Protein AF-A0A7S0WF07-F1 (afdb_monomer_lite)

Secondary structure (DSSP, 8-state):
----SS--S-SSHHHHHHHHHHHHHHHTTS-----------PPPPPHHHHHHHHHHHHHHHHHHHT-SHHHHHHHHHHHHHTGGGS-TTTHHHHHHHHHHHHHHHHHHHHHHH--HHHHHHHTTGGG-SSPPPHHHHHHHHHHHHHHHIIIIIS-HHHHHHHHHHHHHHHHTTGGG-HHHHHHHHHHHHHHHHHHHHHHHHHHHHHHHHHTTSS-S-PPPPPPPPP-

InterPro domains:
  IPR008138 Saposin B type, region 2 [PF03489] (94-126)
  IPR008139 Saposin B type domain [PS50015] (45-130)
  IPR008139 Saposin B type domain [PS50015] (134-218)
  IPR008139 Saposin B type domain [SM00741] (47-126)
  IPR008139 Saposin B type domain [SM00741] (136-214)
  IPR011001 Saposin-like [SSF47862] (91-173)
  IPR051428 Sphingolipid Activators and Surfactant Proteins [PTHR11480] (47-216)

Radius of gyration: 26.34 Å; chains: 1; bounding box: 43×67×84 Å

Sequence (227 aa):
HSINTVAVVDSRISMAMRTLLAVLAAVVVMSVHAVPVALTPEAPEKPACKTCMTMVENIQSVVKSANQTYEESCMKFIDVNVCDKLPADVQENCKSVVSQEIPDIWAQIINDYLDPKTTCDKLSLCTLEAPPSPDVQCKLCKKAASWLDKNIFEDPDVEAKVALRLKEVCAKLADKGKEIEKKCEDIIDDDIADMMAQIGKQLATDLCRDIGACTGPGPTPKPTPKP

Structure (mmCIF, N/CA/C/O backbone):
data_AF-A0A7S0WF07-F1
#
_entry.id   AF-A0A7S0WF07-F1
#
loop_
_atom_site.group_PDB
_atom_site.id
_atom_site.type_symbol
_atom_site.label_atom_id
_atom_site.label_alt_id
_atom_site.label_comp_id
_atom_site.label_asym_id
_atom_site.label_entity_id
_atom_site.label_seq_id
_atom_site.pdbx_PDB_ins_code
_atom_site.Cartn_x
_atom_site.Cartn_y
_atom_site.Cartn_z
_atom_site.occupancy
_atom_site.B_iso_or_equiv
_atom_site.auth_seq_id
_atom_site.auth_comp_id
_atom_site.auth_asym_id
_atom_site.auth_atom_id
_atom_site.pdbx_PDB_model_num
ATOM 1 N N . HIS A 1 1 ? 10.891 -38.177 57.132 1.00 35.75 1 HIS A N 1
ATOM 2 C CA . HIS A 1 1 ? 9.920 -39.232 56.781 1.00 35.75 1 HIS A CA 1
ATOM 3 C C . HIS A 1 1 ? 9.119 -38.734 55.583 1.00 35.75 1 HIS A C 1
ATOM 5 O O . HIS A 1 1 ? 8.339 -37.812 55.754 1.00 35.75 1 HIS A O 1
ATOM 11 N N . SER A 1 2 ? 9.618 -38.983 54.365 1.00 30.31 2 SER A N 1
ATOM 12 C CA . SER A 1 2 ? 9.176 -40.046 53.423 1.00 30.31 2 SER A CA 1
ATOM 13 C C . SER A 1 2 ? 7.734 -39.825 52.952 1.00 30.31 2 SER A C 1
ATOM 15 O O . SER A 1 2 ? 6.830 -39.953 53.762 1.00 30.31 2 SER A O 1
ATOM 17 N N . ILE A 1 3 ? 7.502 -39.258 51.760 1.00 35.22 3 ILE A N 1
ATOM 18 C CA . ILE A 1 3 ? 7.576 -39.845 50.396 1.00 35.22 3 ILE A CA 1
ATOM 19 C C . ILE A 1 3 ? 6.411 -40.814 50.104 1.00 35.22 3 ILE A C 1
ATOM 21 O O . ILE A 1 3 ? 6.209 -41.770 50.842 1.00 35.22 3 ILE A O 1
ATOM 25 N N . ASN A 1 4 ? 5.802 -40.587 48.929 1.00 29.95 4 ASN A N 1
ATOM 26 C CA . ASN A 1 4 ? 5.146 -41.515 47.991 1.00 29.95 4 ASN A CA 1
ATOM 27 C C . ASN A 1 4 ? 3.616 -41.557 47.926 1.00 29.95 4 ASN A C 1
ATOM 29 O O . ASN A 1 4 ? 2.980 -42.205 48.742 1.00 29.95 4 ASN A O 1
ATOM 33 N N . THR A 1 5 ? 3.094 -41.034 46.808 1.00 34.47 5 THR A N 1
ATOM 34 C CA . THR A 1 5 ? 2.172 -41.750 45.900 1.00 34.47 5 THR A CA 1
ATOM 35 C C . THR A 1 5 ? 2.051 -40.979 44.583 1.00 34.47 5 THR A C 1
ATOM 37 O O . THR A 1 5 ? 1.033 -40.352 44.353 1.00 34.47 5 THR A O 1
ATOM 40 N N . VAL A 1 6 ? 3.085 -40.997 43.732 1.00 33.94 6 VAL A N 1
ATOM 41 C CA . VAL A 1 6 ? 2.933 -41.022 42.258 1.00 33.94 6 VAL A CA 1
ATOM 42 C C . VAL A 1 6 ? 4.215 -41.638 41.680 1.00 33.94 6 VAL A C 1
ATOM 44 O O . VAL A 1 6 ? 5.101 -40.957 41.175 1.00 33.94 6 VAL A O 1
ATOM 47 N N . ALA A 1 7 ? 4.353 -42.951 41.821 1.00 34.78 7 ALA A N 1
ATOM 48 C CA . ALA A 1 7 ? 5.323 -43.743 41.078 1.00 34.78 7 ALA A CA 1
ATOM 49 C C . ALA A 1 7 ? 4.598 -44.987 40.562 1.00 34.78 7 ALA A C 1
ATOM 51 O O . ALA A 1 7 ? 3.740 -45.524 41.258 1.00 34.78 7 ALA A O 1
ATOM 52 N N . VAL A 1 8 ? 5.003 -45.444 39.378 1.00 39.16 8 VAL A N 1
ATOM 53 C CA . VAL A 1 8 ? 4.540 -46.653 38.672 1.00 39.16 8 VAL A CA 1
ATOM 54 C C . VAL A 1 8 ? 3.331 -46.455 37.742 1.00 39.16 8 VAL A C 1
ATOM 56 O O . VAL A 1 8 ? 2.306 -47.107 37.874 1.00 39.16 8 VAL A O 1
ATOM 59 N N . VAL A 1 9 ? 3.506 -45.575 36.751 1.00 32.94 9 VAL A N 1
ATOM 60 C CA . VAL A 1 9 ? 3.328 -45.896 35.315 1.00 32.94 9 VAL A CA 1
ATOM 61 C C . VAL A 1 9 ? 4.437 -45.119 34.581 1.00 32.94 9 VAL A C 1
ATOM 63 O O . VAL A 1 9 ? 4.238 -44.026 34.070 1.00 32.94 9 VAL A O 1
ATOM 66 N N . ASP A 1 10 ? 5.699 -45.408 34.889 1.00 37.53 10 ASP A N 1
ATOM 67 C CA . ASP A 1 10 ? 6.520 -46.428 34.221 1.00 37.53 10 ASP A CA 1
ATOM 68 C C . ASP A 1 10 ? 6.821 -46.043 32.755 1.00 37.53 10 ASP A C 1
ATOM 70 O O . ASP A 1 10 ? 6.036 -46.214 31.826 1.00 37.53 10 ASP A O 1
ATOM 74 N N . SER A 1 11 ? 7.895 -45.278 32.557 1.00 43.44 11 SER A N 1
ATOM 75 C CA . SER A 1 11 ? 9.234 -45.817 32.239 1.00 43.44 11 SER A CA 1
ATOM 76 C C . SER A 1 11 ? 9.383 -46.501 30.873 1.00 43.44 11 SER A C 1
ATOM 78 O O . SER A 1 11 ? 10.447 -47.032 30.569 1.00 43.44 11 SER A O 1
ATOM 80 N N . ARG A 1 12 ? 8.401 -46.384 29.970 1.00 42.38 12 ARG A N 1
ATOM 81 C CA . ARG A 1 12 ? 8.564 -46.784 28.552 1.00 42.38 12 ARG A CA 1
ATOM 82 C C . ARG A 1 12 ? 8.876 -45.619 27.602 1.00 42.38 12 ARG A C 1
ATOM 84 O O . ARG A 1 12 ? 9.424 -45.839 26.528 1.00 42.38 12 ARG A O 1
ATOM 91 N N . ILE A 1 13 ? 8.583 -44.380 28.003 1.00 44.62 13 ILE A N 1
ATOM 92 C CA . ILE A 1 13 ? 8.652 -43.203 27.115 1.00 44.62 13 ILE A CA 1
ATOM 93 C C . ILE A 1 13 ? 10.047 -42.540 27.127 1.00 44.62 13 ILE A C 1
ATOM 95 O O . ILE A 1 13 ? 10.459 -41.943 26.138 1.00 44.62 13 ILE A O 1
ATOM 99 N N . SER A 1 14 ? 10.842 -42.710 28.192 1.00 53.75 14 SER A N 1
ATOM 100 C CA . SER A 1 14 ? 12.128 -41.999 28.338 1.00 53.75 14 SER A CA 1
ATOM 101 C C . SER A 1 14 ? 13.303 -42.632 27.568 1.00 53.75 14 SER A C 1
ATOM 103 O O . SER A 1 14 ? 14.154 -41.907 27.053 1.00 53.75 14 SER A O 1
ATOM 105 N N . MET A 1 15 ? 13.353 -43.965 27.414 1.00 47.19 15 MET A N 1
ATOM 106 C CA . MET A 1 15 ? 14.419 -44.612 26.624 1.00 47.19 15 MET A CA 1
ATOM 107 C C . MET A 1 15 ? 14.188 -44.501 25.115 1.00 47.19 15 MET A C 1
ATOM 109 O O . MET A 1 15 ? 15.140 -44.207 24.393 1.00 47.19 15 MET A O 1
ATOM 113 N N . ALA A 1 16 ? 12.942 -44.662 24.650 1.00 47.53 16 ALA A N 1
ATOM 114 C CA . ALA A 1 16 ? 12.593 -44.538 23.232 1.00 47.53 16 ALA A CA 1
ATOM 115 C C . ALA A 1 16 ? 12.836 -43.114 22.706 1.00 47.53 16 ALA A C 1
ATOM 117 O O . ALA A 1 16 ? 13.333 -42.943 21.600 1.00 47.53 16 ALA A O 1
ATOM 118 N N . MET A 1 17 ? 12.582 -42.086 23.524 1.00 49.84 17 MET A N 1
ATOM 119 C CA . MET A 1 17 ? 12.784 -40.687 23.132 1.00 49.84 17 MET A CA 1
ATOM 120 C C . MET A 1 17 ? 14.268 -40.282 23.114 1.00 49.84 17 MET A C 1
ATOM 122 O O . MET A 1 17 ? 14.686 -39.503 22.262 1.00 49.84 17 MET A O 1
ATOM 126 N N . ARG A 1 18 ? 15.098 -40.868 23.993 1.00 48.84 18 ARG A N 1
ATOM 127 C CA . ARG A 1 18 ? 16.557 -40.646 23.999 1.00 48.84 18 ARG A CA 1
ATOM 128 C C . ARG A 1 18 ? 17.282 -41.377 22.864 1.00 48.84 18 ARG A C 1
ATOM 130 O O . ARG A 1 18 ? 18.264 -40.850 22.351 1.00 48.84 18 ARG A O 1
ATOM 137 N N . THR A 1 19 ? 16.787 -42.539 22.427 1.00 45.59 19 THR A N 1
ATOM 138 C CA . THR A 1 19 ? 17.304 -43.212 21.219 1.00 45.59 19 THR A CA 1
ATOM 139 C C . THR A 1 19 ? 16.783 -42.576 19.929 1.00 45.59 19 THR A C 1
ATOM 141 O O . THR A 1 19 ? 17.556 -42.470 18.982 1.00 45.59 19 THR A O 1
ATOM 144 N N . LEU A 1 20 ? 15.552 -42.040 19.898 1.00 46.56 20 LEU A N 1
ATOM 145 C CA . LEU A 1 20 ? 15.058 -41.259 18.751 1.00 46.56 20 LEU A CA 1
ATOM 146 C C . LEU A 1 20 ? 15.902 -39.999 18.502 1.00 46.56 20 LEU A C 1
ATOM 148 O O . LEU A 1 20 ? 16.246 -39.710 17.360 1.00 46.56 20 LEU A O 1
ATOM 152 N N . LEU A 1 21 ? 16.279 -39.281 19.566 1.00 45.03 21 LEU A N 1
ATOM 153 C CA . LEU A 1 21 ? 17.116 -38.079 19.469 1.00 45.03 21 LEU A CA 1
ATOM 154 C C . LEU A 1 21 ? 18.548 -38.390 18.993 1.00 45.03 21 LEU A C 1
ATOM 156 O O . LEU A 1 21 ? 19.126 -37.598 18.253 1.00 45.03 21 LEU A O 1
ATOM 160 N N . ALA A 1 22 ? 19.102 -39.555 19.348 1.00 45.69 22 ALA A N 1
ATOM 161 C CA . ALA A 1 22 ? 20.429 -39.976 18.887 1.00 45.69 22 ALA A CA 1
ATOM 162 C C . ALA A 1 22 ? 20.429 -40.504 17.437 1.00 45.69 22 ALA A C 1
ATOM 164 O O . ALA A 1 22 ? 21.389 -40.274 16.704 1.00 45.69 22 ALA A O 1
ATOM 165 N N . VAL A 1 23 ? 19.353 -41.165 16.990 1.00 47.16 23 VAL A N 1
ATOM 166 C CA . VAL A 1 23 ? 19.223 -41.643 15.600 1.00 47.16 23 VAL A CA 1
ATOM 167 C C . VAL A 1 23 ? 18.918 -40.486 14.640 1.00 47.16 23 VAL A C 1
ATOM 169 O O . VAL A 1 23 ? 19.475 -40.445 13.546 1.00 47.16 23 VAL A O 1
ATOM 172 N N . LEU A 1 24 ? 18.132 -39.485 15.057 1.00 45.22 24 LEU A N 1
ATOM 173 C CA . LEU A 1 24 ? 17.879 -38.285 14.246 1.00 45.22 24 LEU A CA 1
ATOM 174 C C . LEU A 1 24 ? 19.141 -37.433 14.039 1.00 45.22 24 LEU A C 1
ATOM 176 O O . LEU A 1 24 ? 19.324 -36.883 12.957 1.00 45.22 24 LEU A O 1
ATOM 180 N N . ALA A 1 25 ? 20.058 -37.387 15.010 1.00 44.62 25 ALA A N 1
ATOM 181 C CA . ALA A 1 25 ? 21.340 -36.699 14.841 1.00 44.62 25 ALA A CA 1
ATOM 182 C C . ALA A 1 25 ? 22.304 -37.428 13.878 1.00 44.62 25 ALA A C 1
ATOM 184 O O . ALA A 1 25 ? 23.148 -36.783 13.262 1.00 44.62 25 ALA A O 1
ATOM 185 N N . ALA A 1 26 ? 22.171 -38.750 13.703 1.00 44.44 26 ALA A N 1
ATOM 186 C CA . ALA A 1 26 ? 23.025 -39.536 12.806 1.00 44.44 26 ALA A CA 1
ATOM 187 C C . ALA A 1 26 ? 22.488 -39.628 11.361 1.00 44.44 26 ALA A C 1
ATOM 189 O O . ALA A 1 26 ? 23.279 -39.711 10.424 1.00 44.44 26 ALA A O 1
ATOM 190 N N . VAL A 1 27 ? 21.166 -39.567 11.151 1.00 43.78 27 VAL A N 1
ATOM 191 C CA . VAL A 1 27 ? 20.562 -39.628 9.801 1.00 43.78 27 VAL A CA 1
ATOM 192 C C . VAL A 1 27 ? 20.676 -38.291 9.051 1.00 43.78 27 VAL A C 1
ATOM 194 O O . VAL A 1 27 ? 20.771 -38.279 7.826 1.00 43.78 27 VAL A O 1
ATOM 197 N N . VAL A 1 28 ? 20.764 -37.159 9.758 1.00 42.47 28 VAL A N 1
ATOM 198 C CA . VAL A 1 28 ? 20.863 -35.826 9.126 1.00 42.47 28 VAL A CA 1
ATOM 199 C C . VAL A 1 28 ? 22.263 -35.533 8.551 1.00 42.47 28 VAL A C 1
ATOM 201 O O . VAL A 1 28 ? 22.414 -34.621 7.743 1.00 42.47 28 VAL A O 1
ATOM 204 N N . VAL A 1 29 ? 23.288 -36.337 8.867 1.00 48.41 29 VAL A N 1
ATOM 205 C CA . VAL A 1 29 ? 24.676 -36.087 8.417 1.00 48.41 29 VAL A CA 1
ATOM 206 C C . VAL A 1 29 ? 25.064 -36.863 7.139 1.00 48.41 29 VAL A C 1
ATOM 208 O O . VAL A 1 29 ? 26.134 -36.622 6.591 1.00 48.41 29 VAL A O 1
ATOM 211 N N . MET A 1 30 ? 24.218 -37.747 6.587 1.00 44.34 30 MET A N 1
ATOM 212 C CA . MET A 1 30 ? 24.611 -38.600 5.439 1.00 44.34 30 MET A CA 1
ATOM 213 C C . MET A 1 30 ? 23.648 -38.628 4.239 1.00 44.34 30 MET A C 1
ATOM 215 O O . MET A 1 30 ? 23.634 -39.598 3.481 1.00 44.34 30 MET A O 1
ATOM 219 N N . SER A 1 31 ? 22.852 -37.583 3.987 1.00 46.12 31 SER A N 1
ATOM 220 C CA . SER A 1 31 ? 22.100 -37.495 2.712 1.00 46.12 31 SER A CA 1
ATOM 221 C C . SER A 1 31 ? 21.984 -36.108 2.081 1.00 46.12 31 SER A C 1
ATOM 223 O O . SER A 1 31 ? 21.387 -35.990 1.015 1.00 46.12 31 SER A O 1
ATOM 225 N N . VAL A 1 32 ? 22.674 -35.093 2.608 1.00 47.44 32 VAL A N 1
ATOM 226 C CA . VAL A 1 32 ? 23.130 -33.970 1.772 1.00 47.44 32 VAL A CA 1
ATOM 227 C C . VAL A 1 32 ? 24.316 -34.446 0.935 1.00 47.44 32 VAL A C 1
ATOM 229 O O . VAL A 1 32 ? 25.457 -34.034 1.118 1.00 47.44 32 VAL A O 1
ATOM 232 N N . HIS A 1 33 ? 24.042 -35.330 -0.028 1.00 38.84 33 HIS A N 1
ATOM 233 C CA . HIS A 1 33 ? 24.794 -35.222 -1.265 1.00 38.84 33 HIS A CA 1
ATOM 234 C C . HIS A 1 33 ? 24.475 -33.822 -1.759 1.00 38.84 33 HIS A C 1
ATOM 236 O O . HIS A 1 33 ? 23.311 -33.508 -2.011 1.00 38.84 33 HIS A O 1
ATOM 242 N N . ALA A 1 34 ? 25.492 -32.966 -1.793 1.00 48.56 34 ALA A N 1
ATOM 243 C CA . ALA A 1 34 ? 25.443 -31.743 -2.556 1.00 48.56 34 ALA A CA 1
ATOM 244 C C . ALA A 1 34 ? 24.994 -32.143 -3.962 1.00 48.56 34 ALA A C 1
ATOM 246 O O . ALA A 1 34 ? 25.793 -32.626 -4.761 1.00 48.56 34 ALA A O 1
ATOM 247 N N . VAL A 1 35 ? 23.697 -32.006 -4.242 1.00 44.31 35 VAL A N 1
ATOM 248 C CA . VAL A 1 35 ? 23.253 -31.805 -5.607 1.00 44.31 35 VAL A CA 1
ATOM 249 C C . VAL A 1 35 ? 23.992 -30.532 -5.974 1.00 44.31 35 VAL A C 1
ATOM 251 O O . VAL A 1 35 ? 23.748 -29.508 -5.325 1.00 44.31 35 VAL A O 1
ATOM 254 N N . PRO A 1 36 ? 24.969 -30.573 -6.895 1.00 44.09 36 PRO A N 1
ATOM 255 C CA . PRO A 1 36 ? 25.462 -29.330 -7.428 1.00 44.09 36 PRO A CA 1
ATOM 256 C C . PRO A 1 36 ? 24.208 -28.677 -7.991 1.00 44.09 36 PRO A C 1
ATOM 258 O O . PRO A 1 36 ? 23.592 -29.209 -8.917 1.00 44.09 36 PRO A O 1
ATOM 261 N N . VAL A 1 37 ? 23.772 -27.579 -7.367 1.00 44.28 37 VAL A N 1
ATOM 262 C CA . VAL A 1 37 ? 22.933 -26.604 -8.044 1.00 44.28 37 VAL A CA 1
ATOM 263 C C . VAL A 1 37 ? 23.789 -26.236 -9.236 1.00 44.28 37 VAL A C 1
ATOM 265 O O . VAL A 1 37 ? 24.743 -25.467 -9.124 1.00 44.28 37 VAL A O 1
ATOM 268 N N . ALA A 1 38 ? 23.560 -26.935 -10.344 1.00 38.28 38 ALA A N 1
ATOM 269 C CA . ALA A 1 38 ? 24.094 -26.552 -11.616 1.00 38.28 38 ALA A CA 1
ATOM 270 C C . ALA A 1 38 ? 23.483 -25.176 -11.812 1.00 38.28 38 ALA A C 1
ATOM 272 O O . ALA A 1 38 ? 22.296 -25.049 -12.102 1.00 38.28 38 ALA A O 1
ATOM 273 N N . LEU A 1 39 ? 24.288 -24.152 -11.537 1.00 43.25 39 LEU A N 1
ATOM 274 C CA . LEU A 1 39 ? 24.104 -22.822 -12.065 1.00 43.25 39 LEU A CA 1
ATOM 275 C C . LEU A 1 39 ? 24.147 -23.023 -13.579 1.00 43.25 39 LEU A C 1
ATOM 277 O O . LEU A 1 39 ? 25.193 -22.890 -14.210 1.00 43.25 39 LEU A O 1
ATOM 281 N N . THR A 1 40 ? 23.031 -23.464 -14.164 1.00 43.41 40 THR A N 1
ATOM 282 C CA . THR A 1 40 ? 22.773 -23.201 -15.567 1.00 43.41 40 THR A CA 1
ATOM 283 C C . THR A 1 40 ? 22.968 -21.702 -15.687 1.00 43.41 40 THR A C 1
ATOM 285 O O . THR A 1 40 ? 22.298 -20.984 -14.940 1.00 43.41 40 THR A O 1
ATOM 288 N N . PRO A 1 41 ? 23.914 -21.221 -16.509 1.00 49.59 41 PRO A N 1
ATOM 289 C CA . PRO A 1 41 ? 24.023 -19.796 -16.738 1.00 49.59 41 PRO A CA 1
ATOM 290 C C . PRO A 1 41 ? 22.633 -19.343 -17.172 1.00 49.59 41 PRO A C 1
ATOM 292 O O . PRO A 1 41 ? 22.130 -19.821 -18.193 1.00 49.59 41 PRO A O 1
ATOM 295 N N . GLU A 1 42 ? 21.977 -18.515 -16.350 1.00 55.12 42 GLU A N 1
ATOM 296 C CA . GLU A 1 42 ? 20.803 -17.785 -16.804 1.00 55.12 42 GLU A CA 1
ATOM 297 C C . GLU A 1 42 ? 21.210 -17.179 -18.142 1.00 55.12 42 GLU A C 1
ATOM 299 O O . GLU A 1 42 ? 22.278 -16.563 -18.256 1.00 55.12 42 GLU A O 1
ATOM 304 N N . ALA A 1 43 ? 20.429 -17.461 -19.189 1.00 59.50 43 ALA A N 1
ATOM 305 C CA . ALA A 1 43 ? 20.635 -16.806 -20.468 1.00 59.50 43 ALA A CA 1
ATOM 306 C C . ALA A 1 43 ? 20.789 -15.304 -20.185 1.00 59.50 43 ALA A C 1
ATOM 308 O O . ALA A 1 43 ? 20.042 -14.798 -19.342 1.00 59.50 43 ALA A O 1
ATOM 309 N N . PRO A 1 44 ? 21.763 -14.613 -20.807 1.00 64.50 44 PRO A N 1
ATOM 310 C CA . PRO A 1 44 ? 22.073 -13.236 -20.454 1.00 64.50 44 PRO A CA 1
ATOM 311 C C . PRO A 1 44 ? 20.783 -12.420 -20.430 1.00 64.50 44 PRO A C 1
ATOM 313 O O . PRO A 1 44 ? 20.062 -12.355 -21.428 1.00 64.50 44 PRO A O 1
ATOM 316 N N . GLU A 1 45 ? 20.469 -11.886 -19.250 1.00 68.94 45 GLU A N 1
ATOM 317 C CA . GLU A 1 45 ? 19.220 -11.184 -18.997 1.00 68.94 45 GLU A CA 1
ATOM 318 C C . GLU A 1 45 ? 19.071 -10.053 -20.020 1.00 68.94 45 GLU A C 1
ATOM 320 O O . GLU A 1 45 ? 19.994 -9.256 -20.231 1.00 68.94 45 GLU A O 1
ATOM 325 N N . LYS A 1 46 ? 17.926 -10.002 -20.710 1.00 84.44 46 LYS A N 1
ATOM 326 C CA . LYS A 1 46 ? 17.752 -9.056 -21.811 1.00 84.44 46 LYS A CA 1
ATOM 327 C C . LYS A 1 46 ? 17.843 -7.613 -21.295 1.00 84.44 46 LYS A C 1
ATOM 329 O O . LYS A 1 46 ? 17.256 -7.314 -20.253 1.00 84.44 46 LYS A O 1
ATOM 334 N N . PRO A 1 47 ? 18.475 -6.679 -22.032 1.00 83.44 47 PRO A N 1
ATOM 335 C CA . PRO A 1 47 ? 18.661 -5.297 -21.575 1.00 83.44 47 PRO A CA 1
ATOM 336 C C . PRO A 1 47 ? 17.371 -4.584 -21.135 1.00 83.44 47 PRO A C 1
ATOM 338 O O . PRO A 1 47 ? 17.387 -3.791 -20.191 1.00 83.44 47 PRO A O 1
ATOM 341 N N . ALA A 1 48 ? 16.244 -4.867 -21.794 1.00 80.94 48 ALA A N 1
ATOM 342 C CA . ALA A 1 48 ? 14.946 -4.310 -21.421 1.00 80.94 48 ALA A CA 1
ATOM 343 C C . ALA A 1 48 ? 14.377 -4.908 -20.121 1.00 80.94 48 ALA A C 1
ATOM 345 O O . ALA A 1 48 ? 13.768 -4.171 -19.347 1.00 80.94 48 ALA A O 1
ATOM 346 N N . CYS A 1 49 ? 14.613 -6.203 -19.862 1.00 86.69 49 CYS A N 1
ATOM 347 C CA . CYS A 1 49 ? 14.243 -6.869 -18.608 1.00 86.69 49 CYS A CA 1
ATOM 348 C C . CYS A 1 49 ? 14.967 -6.207 -17.439 1.00 86.69 49 CYS A C 1
ATOM 350 O O . CYS A 1 49 ? 14.321 -5.672 -16.544 1.00 86.69 49 CYS A O 1
ATOM 352 N N . LYS A 1 50 ? 16.295 -6.093 -17.555 1.00 88.19 50 LYS A N 1
ATOM 353 C CA . LYS A 1 50 ? 17.142 -5.476 -16.536 1.00 88.19 50 LYS A CA 1
ATOM 354 C C . LYS A 1 50 ? 16.727 -4.040 -16.238 1.00 88.19 50 LYS A C 1
ATOM 356 O O . LYS A 1 50 ? 16.584 -3.654 -15.084 1.00 88.19 50 LYS A O 1
ATOM 361 N N . THR A 1 51 ? 16.481 -3.253 -17.288 1.00 84.06 51 THR A N 1
ATOM 362 C CA . THR A 1 51 ? 16.012 -1.864 -17.142 1.00 84.06 51 THR A CA 1
ATOM 363 C C . THR A 1 51 ? 14.672 -1.802 -16.410 1.00 84.06 51 THR A C 1
ATOM 365 O O . THR A 1 51 ? 14.486 -0.958 -15.537 1.00 84.06 51 THR A O 1
ATOM 368 N N . CYS A 1 52 ? 13.746 -2.701 -16.746 1.00 84.81 52 CYS A N 1
ATOM 369 C CA . CYS A 1 52 ? 12.461 -2.789 -16.071 1.00 84.81 52 CYS A CA 1
ATOM 370 C C . CYS A 1 52 ? 12.615 -3.194 -14.604 1.00 84.81 52 CYS A C 1
ATOM 372 O O . CYS A 1 52 ? 12.021 -2.557 -13.742 1.00 84.81 52 CYS A O 1
ATOM 374 N N . MET A 1 53 ? 13.420 -4.214 -14.307 1.00 89.06 53 MET A N 1
ATOM 375 C CA . MET A 1 53 ? 13.589 -4.703 -12.942 1.00 89.06 53 MET A CA 1
ATOM 376 C C . MET A 1 53 ? 14.187 -3.618 -12.052 1.00 89.06 53 MET A C 1
ATOM 378 O O . MET A 1 53 ? 13.605 -3.312 -11.018 1.00 89.06 53 MET A O 1
ATOM 382 N N . THR A 1 54 ? 15.228 -2.921 -12.517 1.00 87.31 54 THR A N 1
ATOM 383 C CA . THR A 1 54 ? 15.771 -1.745 -11.818 1.00 87.31 54 THR A CA 1
ATOM 384 C C . THR A 1 54 ? 14.718 -0.653 -11.620 1.00 87.31 54 THR A C 1
ATOM 386 O O . THR A 1 54 ? 14.681 0.009 -10.586 1.00 87.31 54 THR A O 1
ATOM 389 N N . MET A 1 55 ? 13.828 -0.449 -12.590 1.00 82.62 55 MET A N 1
ATOM 390 C CA . MET A 1 55 ? 12.741 0.516 -12.457 1.00 82.62 55 MET A CA 1
ATOM 391 C C . MET A 1 55 ? 11.720 0.094 -11.397 1.00 82.62 55 MET A C 1
ATOM 393 O O . MET A 1 55 ? 11.300 0.935 -10.609 1.00 82.62 55 MET A O 1
ATOM 397 N N . VAL A 1 56 ? 11.343 -1.185 -11.340 1.00 84.25 56 VAL A N 1
ATOM 398 C CA . VAL A 1 56 ? 10.429 -1.704 -10.312 1.00 84.25 56 VAL A CA 1
ATOM 399 C C . VAL A 1 56 ? 11.085 -1.675 -8.934 1.00 84.25 56 VAL A C 1
ATOM 401 O O . VAL A 1 56 ? 10.438 -1.268 -7.978 1.00 84.25 56 VAL A O 1
ATOM 404 N N . GLU A 1 57 ? 12.371 -1.994 -8.821 1.00 87.31 57 GLU A N 1
ATOM 405 C CA . GLU A 1 57 ? 13.141 -1.832 -7.580 1.00 87.31 57 GLU A CA 1
ATOM 406 C C . GLU A 1 57 ? 13.163 -0.368 -7.122 1.00 87.31 57 GLU A C 1
ATOM 408 O O . GLU A 1 57 ? 12.954 -0.076 -5.945 1.00 87.31 57 GLU A O 1
ATOM 413 N N . ASN A 1 58 ? 13.339 0.574 -8.053 1.00 82.56 58 ASN A N 1
ATOM 414 C CA . ASN A 1 58 ? 13.252 2.001 -7.755 1.00 82.56 58 ASN A CA 1
ATOM 415 C C . ASN A 1 58 ? 11.835 2.408 -7.337 1.00 82.56 58 ASN A C 1
ATOM 417 O O . ASN A 1 58 ? 11.696 3.208 -6.419 1.00 82.56 58 ASN A O 1
ATOM 421 N N . ILE A 1 59 ? 10.789 1.847 -7.951 1.00 78.88 59 ILE A N 1
ATOM 422 C CA . ILE A 1 59 ? 9.396 2.053 -7.526 1.00 78.88 59 ILE A CA 1
ATOM 423 C C . ILE A 1 59 ? 9.207 1.531 -6.103 1.00 78.88 59 ILE A C 1
ATOM 425 O O . ILE A 1 59 ? 8.720 2.270 -5.256 1.00 78.88 59 ILE A O 1
ATOM 429 N N . GLN A 1 60 ? 9.628 0.299 -5.808 1.00 83.38 60 GLN A N 1
ATOM 430 C CA . GLN A 1 60 ? 9.561 -0.260 -4.460 1.00 83.38 60 GLN A CA 1
ATOM 431 C C . GLN A 1 60 ? 10.303 0.636 -3.471 1.00 83.38 60 GLN A C 1
ATOM 433 O O . GLN A 1 60 ? 9.771 0.945 -2.413 1.00 83.38 60 GLN A O 1
ATOM 438 N N . SER A 1 61 ? 11.507 1.088 -3.822 1.00 80.94 61 SER A N 1
ATOM 439 C CA . SER A 1 61 ? 12.288 2.009 -3.004 1.00 80.94 61 SER A CA 1
ATOM 440 C C . SER A 1 61 ? 11.564 3.338 -2.808 1.00 80.94 61 SER A C 1
ATOM 442 O O . SER A 1 61 ? 11.500 3.821 -1.689 1.00 80.94 61 SER A O 1
ATOM 444 N N . VAL A 1 62 ? 10.944 3.919 -3.834 1.00 75.25 62 VAL A N 1
ATOM 445 C CA . VAL A 1 62 ? 10.232 5.200 -3.722 1.00 75.25 62 VAL A CA 1
ATOM 446 C C . VAL A 1 62 ? 8.968 5.076 -2.881 1.00 75.25 62 VAL A C 1
ATOM 448 O O . VAL A 1 62 ? 8.752 5.883 -1.977 1.00 75.25 62 VAL A O 1
ATOM 451 N N . VAL A 1 63 ? 8.175 4.038 -3.133 1.00 75.50 63 VAL A N 1
ATOM 452 C CA . VAL A 1 63 ? 6.920 3.768 -2.427 1.00 75.50 63 VAL A CA 1
ATOM 453 C C . VAL A 1 63 ? 7.173 3.349 -0.972 1.00 75.50 63 VAL A C 1
ATOM 455 O O . VAL A 1 63 ? 6.328 3.616 -0.119 1.00 75.50 63 VAL A O 1
ATOM 458 N N . LYS A 1 64 ? 8.343 2.762 -0.673 1.00 77.50 64 LYS A N 1
ATOM 459 C CA . LYS A 1 64 ? 8.796 2.452 0.696 1.00 77.50 64 LYS A CA 1
ATOM 460 C C . LYS A 1 64 ? 9.567 3.585 1.379 1.00 77.50 64 LYS A C 1
ATOM 462 O O . LYS A 1 64 ? 9.563 3.643 2.597 1.00 77.50 64 LYS A O 1
ATOM 467 N N . SER A 1 65 ? 10.322 4.407 0.645 1.00 64.88 65 SER A N 1
ATOM 468 C CA . SER A 1 65 ? 11.405 5.211 1.244 1.00 64.88 65 SER A CA 1
ATOM 469 C C . SER A 1 65 ? 11.604 6.631 0.714 1.00 64.88 65 SER A C 1
ATOM 471 O O . SER A 1 65 ? 12.374 7.365 1.326 1.00 64.88 65 SER A O 1
ATOM 473 N N . ALA A 1 66 ? 10.938 7.099 -0.348 1.00 48.16 66 ALA A N 1
ATOM 474 C CA . ALA A 1 66 ? 11.361 8.372 -0.950 1.00 48.16 66 ALA A CA 1
ATOM 475 C C . ALA A 1 66 ? 10.530 9.614 -0.616 1.00 48.16 66 ALA A C 1
ATOM 477 O O . ALA A 1 66 ? 10.998 10.699 -0.952 1.00 48.16 66 ALA A O 1
ATOM 478 N N . ASN A 1 67 ? 9.345 9.541 0.011 1.00 50.66 67 ASN A N 1
ATOM 479 C CA . ASN A 1 67 ? 8.643 10.800 0.312 1.00 50.66 67 ASN A CA 1
ATOM 480 C C . ASN A 1 67 ? 7.476 10.760 1.290 1.00 50.66 67 ASN A C 1
ATOM 482 O O . ASN A 1 67 ? 6.611 11.628 1.181 1.00 50.66 67 ASN A O 1
ATOM 486 N N . GLN A 1 68 ? 7.374 9.773 2.188 1.00 59.09 68 GLN A N 1
ATOM 487 C CA . GLN A 1 68 ? 6.274 9.713 3.161 1.00 59.09 68 GLN A CA 1
ATOM 488 C C . GLN A 1 68 ? 4.860 9.642 2.519 1.00 59.09 68 GLN A C 1
ATOM 490 O O . GLN A 1 68 ? 3.912 9.281 3.176 1.00 59.09 68 GLN A O 1
ATOM 495 N N . THR A 1 69 ? 4.666 9.900 1.224 1.00 70.19 69 THR A N 1
ATOM 496 C CA . THR A 1 69 ? 3.384 10.361 0.679 1.00 70.19 69 THR A CA 1
ATOM 497 C C . THR A 1 69 ? 2.380 9.228 0.533 1.00 70.19 69 THR A C 1
ATOM 499 O O . THR A 1 69 ? 1.215 9.423 0.863 1.00 70.19 69 THR A O 1
ATOM 502 N N . TYR A 1 70 ? 2.811 8.049 0.078 1.00 76.56 70 TYR A N 1
ATOM 503 C CA . TYR A 1 70 ? 1.918 6.906 -0.134 1.00 76.56 70 TYR A CA 1
ATOM 504 C C . TYR A 1 70 ? 1.632 6.158 1.178 1.00 76.56 70 TYR A C 1
ATOM 506 O O . TYR A 1 70 ? 0.474 5.894 1.488 1.00 76.56 70 TYR A O 1
ATOM 514 N N . GLU A 1 71 ? 2.663 5.920 1.995 1.00 84.00 71 GLU A N 1
ATOM 515 C CA . GLU A 1 71 ? 2.510 5.370 3.348 1.00 84.00 71 GLU A CA 1
ATOM 516 C C . GLU A 1 71 ? 1.709 6.319 4.255 1.00 84.00 71 GLU A C 1
ATOM 518 O O . GLU A 1 71 ? 0.728 5.892 4.854 1.00 84.00 71 GLU A O 1
ATOM 523 N N . GLU A 1 72 ? 2.025 7.622 4.292 1.00 82.81 72 GLU A N 1
ATOM 524 C CA . GLU A 1 72 ? 1.222 8.615 5.025 1.00 82.81 72 GLU A CA 1
ATOM 525 C C . GLU A 1 72 ? -0.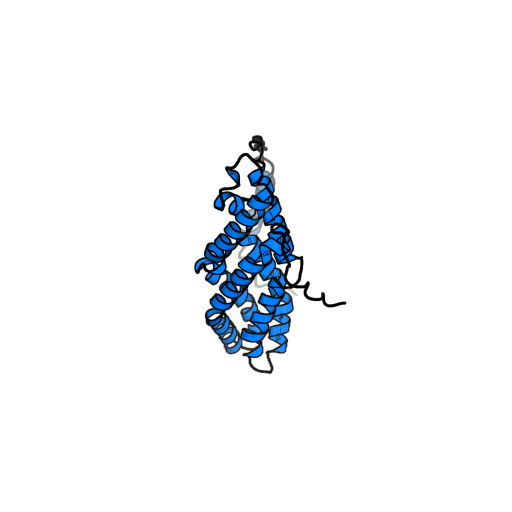193 8.705 4.473 1.00 82.81 72 GLU A C 1
ATOM 527 O O . GLU A 1 72 ? -1.104 8.996 5.236 1.00 82.81 72 GLU A O 1
ATOM 532 N N . SER A 1 73 ? -0.410 8.510 3.167 1.00 81.94 73 SER A N 1
ATOM 533 C CA . SER A 1 73 ? -1.774 8.480 2.627 1.00 81.94 73 SER A CA 1
ATOM 534 C C . SER A 1 73 ? -2.547 7.291 3.187 1.00 81.94 73 SER A C 1
ATOM 536 O O . SER A 1 73 ? -3.698 7.471 3.577 1.00 81.94 73 SER A O 1
ATOM 538 N N . CYS A 1 74 ? -1.907 6.124 3.308 1.00 84.00 74 CYS A N 1
ATOM 539 C CA . CYS A 1 74 ? -2.479 4.956 3.976 1.00 84.00 74 CYS A CA 1
ATOM 540 C C . CYS A 1 74 ? -2.740 5.236 5.468 1.00 84.00 74 CYS A C 1
ATOM 542 O O . CYS A 1 74 ? -3.871 5.110 5.931 1.00 84.00 74 CYS A O 1
ATOM 544 N N . MET A 1 75 ? -1.741 5.723 6.211 1.00 89.62 75 MET A N 1
ATOM 545 C CA . MET A 1 75 ? -1.893 6.070 7.632 1.00 89.62 75 MET A CA 1
ATOM 546 C C . MET A 1 75 ? -2.994 7.109 7.852 1.00 89.62 75 MET A C 1
ATOM 548 O O . MET A 1 75 ? -3.882 6.909 8.671 1.00 89.62 75 MET A O 1
ATOM 552 N N . LYS A 1 76 ? -2.986 8.199 7.079 1.00 88.00 76 LYS A N 1
ATOM 553 C CA . LYS A 1 76 ? -3.979 9.274 7.161 1.00 88.00 76 LYS A CA 1
ATOM 554 C C . LYS A 1 76 ? -5.373 8.776 6.820 1.00 88.00 76 LYS A C 1
ATOM 556 O O . LYS A 1 76 ? -6.341 9.231 7.424 1.00 88.00 76 LYS A O 1
ATOM 561 N N . PHE A 1 77 ? -5.488 7.890 5.836 1.00 85.50 77 PHE A N 1
ATOM 562 C CA . PHE A 1 77 ? -6.762 7.271 5.520 1.00 85.50 77 PHE A CA 1
ATOM 563 C C . PHE A 1 77 ? -7.298 6.520 6.739 1.00 85.50 77 PHE A C 1
ATOM 565 O O . PHE A 1 77 ? -8.447 6.737 7.113 1.00 85.50 77 PHE A O 1
ATOM 572 N N . ILE A 1 78 ? -6.473 5.700 7.389 1.00 89.19 78 ILE A N 1
ATOM 573 C CA . ILE A 1 78 ? -6.900 4.914 8.551 1.00 89.19 78 ILE A CA 1
ATOM 574 C C . ILE A 1 78 ? -7.186 5.831 9.743 1.00 89.19 78 ILE A C 1
ATOM 576 O O . ILE A 1 78 ? -8.202 5.667 10.411 1.00 89.19 78 ILE A O 1
ATOM 580 N N . ASP A 1 79 ? -6.373 6.859 9.968 1.00 92.50 79 ASP A N 1
ATOM 581 C CA . ASP A 1 79 ? -6.607 7.839 11.028 1.00 92.50 79 ASP A CA 1
ATOM 582 C C . ASP A 1 79 ? -7.970 8.529 10.875 1.00 92.50 79 ASP A C 1
ATOM 584 O O . ASP A 1 79 ? -8.750 8.578 11.825 1.00 92.50 79 ASP A O 1
ATOM 588 N N . VAL A 1 80 ? -8.271 9.035 9.675 1.00 90.25 80 VAL A N 1
ATOM 589 C CA . VAL A 1 80 ? -9.482 9.828 9.405 1.00 90.25 80 VAL A CA 1
ATOM 590 C C . VAL A 1 80 ? -10.720 8.948 9.274 1.00 90.25 80 VAL A C 1
ATOM 592 O O . VAL A 1 80 ? -11.791 9.298 9.771 1.00 90.25 80 VAL A O 1
ATOM 595 N N . ASN A 1 81 ? -10.602 7.822 8.574 1.00 87.50 81 ASN A N 1
ATOM 596 C CA . ASN A 1 81 ? -11.759 7.000 8.250 1.00 87.50 81 ASN A CA 1
ATOM 597 C C . ASN A 1 81 ? -12.021 5.931 9.299 1.00 87.50 81 ASN A C 1
ATOM 599 O O . ASN A 1 81 ? -13.182 5.598 9.490 1.00 87.50 81 ASN A O 1
ATOM 603 N N . VAL A 1 82 ? -11.003 5.455 10.019 1.00 91.69 82 VAL A N 1
ATOM 604 C CA . VAL A 1 82 ? -11.148 4.426 11.056 1.00 91.69 82 VAL A CA 1
ATOM 605 C C . VAL A 1 82 ? -11.034 5.047 12.441 1.00 91.69 82 VAL A C 1
ATOM 607 O O . VAL A 1 82 ? -12.027 5.096 13.169 1.00 91.69 82 VAL A O 1
ATOM 610 N N . CYS A 1 83 ? -9.862 5.570 12.808 1.00 95.06 83 CYS A N 1
ATOM 611 C CA . CYS A 1 83 ? -9.592 5.973 14.188 1.00 95.06 83 CYS A CA 1
ATOM 612 C C . CYS A 1 83 ? -10.499 7.109 14.670 1.00 95.06 83 CYS A C 1
ATOM 614 O O . CYS A 1 83 ? -11.047 7.018 15.767 1.00 95.06 83 CYS A O 1
ATOM 616 N N . ASP A 1 84 ? -10.732 8.139 13.856 1.00 95.81 84 ASP A N 1
ATOM 617 C CA . ASP A 1 84 ? -11.595 9.271 14.220 1.00 95.81 84 ASP A CA 1
ATOM 618 C C . ASP A 1 84 ? -13.085 8.889 14.314 1.00 95.81 84 ASP A C 1
ATOM 620 O O . ASP A 1 84 ? -13.867 9.585 14.969 1.00 95.81 84 ASP A O 1
ATOM 624 N N . LYS A 1 85 ? -13.490 7.758 13.716 1.00 93.69 85 LYS A N 1
ATOM 625 C CA . LYS A 1 85 ? -14.853 7.212 13.825 1.00 93.69 85 LYS A CA 1
ATOM 626 C C . LYS A 1 85 ? -15.033 6.314 15.059 1.00 93.69 85 LYS A C 1
ATOM 628 O O . LYS A 1 85 ? -16.169 5.933 15.374 1.00 93.69 85 LYS A O 1
ATOM 633 N N . LEU A 1 86 ? -13.966 5.965 15.781 1.00 92.75 86 LEU A N 1
ATOM 634 C CA . LEU A 1 86 ? -14.042 5.206 17.035 1.00 92.75 86 LEU A CA 1
ATOM 635 C C . LEU A 1 86 ? -14.446 6.100 18.228 1.00 92.75 86 LEU A C 1
ATOM 637 O O . LEU A 1 86 ? -14.367 7.331 18.138 1.00 92.75 86 LEU A O 1
ATOM 641 N N . PRO A 1 87 ? -14.910 5.509 19.351 1.00 94.00 87 PRO A N 1
ATOM 642 C CA . PRO A 1 87 ? -15.173 6.247 20.587 1.00 94.00 87 PRO A CA 1
ATOM 643 C C . PRO A 1 87 ? -13.980 7.107 21.025 1.00 94.00 87 PRO A C 1
ATOM 645 O O . PRO A 1 87 ? -12.828 6.700 20.871 1.00 94.00 87 PRO A O 1
ATOM 648 N N . ALA A 1 88 ? -14.260 8.296 21.569 1.00 95.06 88 ALA A N 1
ATOM 649 C CA . ALA A 1 88 ? -13.256 9.324 21.867 1.00 95.06 88 ALA A CA 1
ATOM 650 C C . ALA A 1 88 ? -12.112 8.828 22.772 1.00 95.06 88 ALA A C 1
ATOM 652 O O . ALA A 1 88 ? -10.965 9.226 22.595 1.00 95.06 88 ALA A O 1
ATOM 653 N N . ASP A 1 89 ? -12.412 7.928 23.705 1.00 93.69 89 ASP A N 1
ATOM 654 C CA . ASP A 1 89 ? -11.464 7.313 24.636 1.00 93.69 89 ASP A CA 1
ATOM 655 C C . ASP A 1 89 ? -10.515 6.287 23.987 1.00 93.69 89 ASP A C 1
ATOM 657 O O . ASP A 1 89 ? -9.555 5.854 24.623 1.00 93.69 89 ASP A O 1
ATOM 661 N N . VAL A 1 90 ? -10.739 5.920 22.719 1.00 94.12 90 VAL A N 1
ATOM 662 C CA . VAL A 1 90 ? -9.931 4.932 21.979 1.00 94.12 90 VAL A CA 1
ATOM 663 C C . VAL A 1 90 ? -9.164 5.529 20.799 1.00 94.12 90 VAL A C 1
ATOM 665 O O . VAL A 1 90 ? -8.201 4.922 20.329 1.00 94.12 90 VAL A O 1
ATOM 668 N N . GLN A 1 91 ? -9.519 6.731 20.342 1.00 95.25 91 GLN A N 1
ATOM 669 C CA . GLN A 1 91 ? -8.941 7.332 19.133 1.00 95.25 91 GLN A CA 1
ATOM 670 C C . GLN A 1 91 ? -7.413 7.462 19.200 1.00 95.25 91 GLN A C 1
ATOM 672 O O . GLN A 1 91 ? -6.726 7.094 18.251 1.00 95.25 91 GLN A O 1
ATOM 677 N N . GLU A 1 92 ? -6.866 7.934 20.325 1.00 95.88 92 GLU A N 1
ATOM 678 C CA . GLU A 1 92 ? -5.413 8.090 20.496 1.00 95.88 92 GLU A CA 1
ATOM 679 C C . GLU A 1 92 ? -4.687 6.738 20.478 1.00 95.88 92 GLU A C 1
ATOM 681 O O . GLU A 1 92 ? -3.638 6.607 19.847 1.00 95.88 92 GLU A O 1
ATOM 686 N N . ASN A 1 93 ? -5.280 5.706 21.090 1.00 94.38 93 ASN A N 1
ATOM 687 C CA . ASN A 1 93 ? -4.729 4.355 21.033 1.00 94.38 93 ASN A CA 1
ATOM 688 C C . ASN A 1 93 ? -4.743 3.809 19.600 1.00 94.38 93 ASN A C 1
ATOM 690 O O . ASN A 1 93 ? -3.735 3.285 19.141 1.00 94.38 93 ASN A O 1
ATOM 694 N N . CYS A 1 94 ? -5.849 3.988 18.870 1.00 96.06 94 CYS A N 1
ATOM 695 C CA . CYS A 1 94 ? -5.941 3.588 17.466 1.00 96.06 94 CYS A CA 1
ATOM 696 C C . CYS A 1 94 ? -4.832 4.229 16.628 1.00 96.06 94 CYS A C 1
ATOM 698 O O . CYS A 1 94 ? -4.072 3.512 15.987 1.00 96.06 94 CYS A O 1
ATOM 700 N N . LYS A 1 95 ? -4.660 5.553 16.718 1.00 95.75 95 LYS A N 1
ATOM 701 C CA . LYS A 1 95 ? -3.601 6.276 15.991 1.00 95.75 95 LYS A CA 1
ATOM 702 C C . LYS A 1 95 ? -2.202 5.798 16.378 1.00 95.75 95 LYS A C 1
ATOM 704 O O . LYS A 1 95 ? -1.321 5.689 15.528 1.00 95.75 95 LYS A O 1
ATOM 709 N N . SER A 1 96 ? -1.996 5.464 17.654 1.00 95.56 96 SER A N 1
ATOM 710 C CA . SER A 1 96 ? -0.731 4.891 18.117 1.00 95.56 96 SER A CA 1
ATOM 711 C C . SER A 1 96 ? -0.458 3.527 17.481 1.00 95.56 96 SER A C 1
ATOM 713 O O . SER A 1 96 ? 0.632 3.325 16.948 1.00 95.56 96 SER A O 1
ATOM 715 N N . VAL A 1 97 ? -1.447 2.628 17.452 1.00 94.19 97 VAL A N 1
ATOM 716 C CA . VAL A 1 97 ? -1.326 1.328 16.774 1.00 94.19 97 VAL A CA 1
ATOM 717 C C . VAL A 1 97 ? -1.074 1.535 15.277 1.00 94.19 97 VAL A C 1
ATOM 719 O O . VAL A 1 97 ? -0.124 0.974 14.745 1.00 94.19 97 VAL A O 1
ATOM 722 N N . VAL A 1 98 ? -1.832 2.402 14.601 1.00 93.19 98 VAL A N 1
ATOM 723 C CA . VAL A 1 98 ? -1.620 2.734 13.178 1.00 93.19 98 VAL A CA 1
ATOM 724 C C . VAL A 1 98 ? -0.174 3.162 12.918 1.00 93.19 98 VAL A C 1
ATOM 726 O O . VAL A 1 98 ? 0.472 2.624 12.022 1.00 93.19 98 VAL A O 1
ATOM 729 N N . SER A 1 99 ? 0.374 4.058 13.743 1.00 92.06 99 SER A N 1
ATOM 730 C CA . SER A 1 99 ? 1.760 4.526 13.598 1.00 92.06 99 SER A CA 1
ATOM 731 C C . SER A 1 99 ? 2.827 3.441 13.787 1.00 92.06 99 SER A C 1
ATOM 733 O O . SER A 1 99 ? 3.938 3.593 13.285 1.00 92.06 99 SER A O 1
ATOM 735 N N . GLN A 1 100 ? 2.506 2.358 14.499 1.00 91.69 100 GLN A N 1
ATOM 736 C CA . GLN A 1 100 ? 3.424 1.247 14.764 1.00 91.69 100 GLN A CA 1
ATOM 737 C C . GLN A 1 100 ? 3.302 0.135 13.722 1.00 91.69 100 GLN A C 1
ATOM 739 O O . GLN A 1 100 ? 4.302 -0.476 13.364 1.00 91.69 100 GLN A O 1
ATOM 744 N N . GLU A 1 101 ? 2.088 -0.127 13.239 1.00 91.38 101 GLU A N 1
ATOM 745 C CA . GLU A 1 101 ? 1.792 -1.301 12.413 1.00 91.38 101 GLU A CA 1
ATOM 746 C C . GLU A 1 101 ? 1.839 -1.018 10.915 1.00 91.38 101 GLU A C 1
ATOM 748 O O . GLU A 1 101 ? 2.284 -1.861 10.132 1.00 91.38 101 GLU A O 1
ATOM 753 N N . ILE A 1 102 ? 1.378 0.163 10.493 1.00 89.75 102 ILE A N 1
ATOM 754 C CA . ILE A 1 102 ? 1.249 0.471 9.067 1.00 89.75 102 ILE A CA 1
ATOM 755 C C . ILE A 1 102 ? 2.578 0.467 8.313 1.00 89.75 102 ILE A C 1
ATOM 757 O O . ILE A 1 102 ? 2.561 -0.063 7.204 1.00 89.75 102 ILE A O 1
ATOM 761 N N . PRO A 1 103 ? 3.720 0.937 8.850 1.00 89.06 103 PRO A N 1
ATOM 762 C CA . PRO A 1 103 ? 4.985 0.871 8.115 1.00 89.06 103 PRO A CA 1
ATOM 763 C C . PRO A 1 103 ? 5.352 -0.561 7.687 1.00 89.06 103 PRO A C 1
ATOM 765 O O . PRO A 1 103 ? 5.685 -0.816 6.525 1.00 89.06 103 PRO A O 1
ATOM 768 N N . ASP A 1 104 ? 5.208 -1.526 8.600 1.00 89.25 104 ASP A N 1
ATOM 769 C CA . ASP A 1 104 ? 5.528 -2.930 8.338 1.00 89.25 104 ASP A CA 1
ATOM 770 C C . ASP A 1 104 ? 4.483 -3.598 7.436 1.00 89.25 104 ASP A C 1
ATOM 772 O O . ASP A 1 104 ? 4.843 -4.353 6.526 1.00 89.25 104 ASP A O 1
ATOM 776 N N . ILE A 1 105 ? 3.192 -3.322 7.651 1.00 89.12 105 ILE A N 1
ATOM 777 C CA . ILE A 1 105 ? 2.110 -3.822 6.787 1.00 89.12 105 ILE A CA 1
ATOM 778 C C . ILE A 1 105 ? 2.283 -3.286 5.362 1.00 89.12 105 ILE A C 1
ATOM 780 O O . ILE A 1 105 ? 2.195 -4.048 4.398 1.00 89.12 105 ILE A O 1
ATOM 784 N N . TRP A 1 106 ? 2.590 -1.997 5.220 1.00 87.38 106 TRP A N 1
ATOM 785 C CA . TRP A 1 106 ? 2.826 -1.340 3.941 1.00 87.38 106 TRP A CA 1
ATOM 786 C C . TRP A 1 106 ? 4.009 -1.966 3.207 1.00 87.38 106 TRP A C 1
ATOM 788 O O . TRP A 1 106 ? 3.875 -2.386 2.057 1.00 87.38 106 TRP A O 1
ATOM 798 N N . ALA A 1 107 ? 5.151 -2.124 3.881 1.00 86.69 107 ALA A N 1
ATOM 799 C CA . ALA A 1 107 ? 6.326 -2.760 3.295 1.00 86.69 107 ALA A CA 1
ATOM 800 C C . ALA A 1 107 ? 6.032 -4.188 2.805 1.00 86.69 107 ALA A C 1
ATOM 802 O O . ALA A 1 107 ? 6.488 -4.572 1.722 1.00 86.69 107 ALA A O 1
ATOM 803 N N . GLN A 1 108 ? 5.251 -4.958 3.570 1.00 87.19 108 GLN A N 1
ATOM 804 C CA . GLN A 1 108 ? 4.823 -6.304 3.190 1.00 87.19 108 GLN A CA 1
ATOM 805 C C . GLN A 1 108 ? 3.896 -6.298 1.971 1.00 87.19 108 GLN A C 1
ATOM 807 O O . GLN A 1 108 ? 4.146 -7.051 1.034 1.00 87.19 108 GLN A O 1
ATOM 812 N N . ILE A 1 109 ? 2.892 -5.414 1.928 1.00 86.19 109 ILE A N 1
ATOM 813 C CA . ILE A 1 109 ? 2.002 -5.259 0.764 1.00 86.19 109 ILE A CA 1
ATOM 814 C C . ILE A 1 109 ? 2.822 -4.937 -0.492 1.00 86.19 109 ILE A C 1
ATOM 816 O O . ILE A 1 109 ? 2.660 -5.580 -1.527 1.00 86.19 109 ILE A O 1
ATOM 820 N N . ILE A 1 110 ? 3.757 -3.987 -0.407 1.00 85.25 110 ILE A N 1
ATOM 821 C CA . ILE A 1 110 ? 4.611 -3.634 -1.547 1.00 85.25 110 ILE A CA 1
ATOM 822 C C . ILE A 1 110 ? 5.466 -4.822 -2.003 1.00 85.25 110 ILE A C 1
ATOM 824 O O . ILE A 1 110 ? 5.619 -5.035 -3.205 1.00 85.25 110 ILE A O 1
ATOM 828 N N . ASN A 1 111 ? 6.012 -5.611 -1.078 1.00 85.75 111 ASN A N 1
ATOM 829 C CA . ASN A 1 111 ? 6.783 -6.805 -1.433 1.00 85.75 111 ASN A CA 1
ATOM 830 C C . ASN A 1 111 ? 5.931 -7.873 -2.126 1.00 85.75 111 ASN A C 1
ATOM 832 O O . ASN A 1 111 ? 6.380 -8.451 -3.112 1.00 85.75 111 ASN A O 1
ATOM 836 N N . ASP A 1 112 ? 4.714 -8.109 -1.638 1.00 85.12 112 ASP A N 1
ATOM 837 C CA . ASP A 1 112 ? 3.829 -9.152 -2.161 1.00 85.12 112 ASP A CA 1
ATOM 838 C C . ASP A 1 112 ? 3.334 -8.841 -3.581 1.00 85.12 112 ASP A C 1
ATOM 840 O O . ASP A 1 112 ? 3.135 -9.754 -4.385 1.00 85.12 112 ASP A O 1
ATOM 844 N N . TYR A 1 113 ? 3.138 -7.557 -3.899 1.00 81.81 113 TYR A N 1
ATOM 845 C CA . TYR A 1 113 ? 2.492 -7.141 -5.148 1.00 81.81 113 TYR A CA 1
ATOM 846 C C . TYR A 1 113 ? 3.419 -6.510 -6.185 1.00 81.81 113 TYR A C 1
ATOM 848 O O . TYR A 1 113 ? 3.061 -6.481 -7.364 1.00 81.81 113 TYR A O 1
ATOM 856 N N . LEU A 1 114 ? 4.606 -6.040 -5.794 1.00 82.12 114 LEU A N 1
ATOM 857 C CA . LEU A 1 114 ? 5.552 -5.376 -6.697 1.00 82.12 114 LEU A CA 1
ATOM 858 C C . LEU A 1 114 ? 6.875 -6.132 -6.834 1.00 82.12 114 LEU A C 1
ATOM 860 O O . LEU A 1 114 ? 7.935 -5.518 -6.806 1.00 82.12 114 LEU A O 1
ATOM 864 N N . ASP A 1 115 ? 6.839 -7.453 -7.014 1.00 87.75 115 ASP A N 1
ATOM 865 C CA . ASP A 1 115 ? 8.039 -8.227 -7.364 1.00 87.75 115 ASP A CA 1
ATOM 866 C C . ASP A 1 115 ? 8.608 -7.775 -8.731 1.00 87.75 115 ASP A C 1
ATOM 868 O O . ASP A 1 115 ? 7.870 -7.807 -9.727 1.00 87.75 115 ASP A O 1
ATOM 872 N N . PRO A 1 116 ? 9.895 -7.373 -8.828 1.00 87.88 116 PRO A N 1
ATOM 873 C CA . PRO A 1 116 ? 10.482 -6.851 -10.061 1.00 87.88 116 PRO A CA 1
ATOM 874 C C . PRO A 1 116 ? 10.355 -7.800 -11.246 1.00 87.88 116 PRO A C 1
ATOM 876 O O . PRO A 1 116 ? 9.895 -7.398 -12.316 1.00 87.88 116 PRO A O 1
ATOM 879 N N . LYS A 1 117 ? 10.704 -9.074 -11.057 1.00 88.19 117 LYS A N 1
ATOM 880 C CA . LYS A 1 117 ? 10.701 -10.052 -12.144 1.00 88.19 117 LYS A CA 1
ATOM 881 C C . LYS A 1 117 ? 9.284 -10.333 -12.634 1.00 88.19 117 LYS A C 1
ATOM 883 O O . LYS A 1 117 ? 9.007 -10.193 -13.824 1.00 88.19 117 LYS A O 1
ATOM 888 N N . THR A 1 118 ? 8.376 -10.669 -11.724 1.00 86.62 118 THR A N 1
ATOM 889 C CA . THR A 1 118 ? 6.973 -10.970 -12.037 1.00 86.62 118 THR A CA 1
ATOM 890 C C . THR A 1 118 ? 6.293 -9.780 -12.702 1.00 86.62 118 THR A C 1
ATOM 892 O O . THR A 1 118 ? 5.572 -9.951 -13.687 1.00 86.62 118 THR A O 1
ATOM 895 N N . THR A 1 119 ? 6.544 -8.566 -12.207 1.00 84.12 119 THR A N 1
ATOM 896 C CA . THR A 1 119 ? 6.003 -7.336 -12.798 1.00 84.12 119 THR A CA 1
ATOM 897 C C . THR A 1 119 ? 6.525 -7.149 -14.222 1.00 84.12 119 THR A C 1
ATOM 899 O O . THR A 1 119 ? 5.741 -6.965 -15.153 1.00 84.12 119 THR A O 1
ATOM 902 N N . CYS A 1 120 ? 7.836 -7.269 -14.433 1.00 85.69 120 CYS A N 1
ATOM 903 C CA . CYS A 1 120 ? 8.455 -7.077 -15.745 1.00 85.69 120 CYS A CA 1
ATOM 904 C C . CYS A 1 120 ? 8.103 -8.169 -16.765 1.00 85.69 120 CYS A C 1
ATOM 906 O O . CYS A 1 120 ? 7.968 -7.872 -17.959 1.00 85.69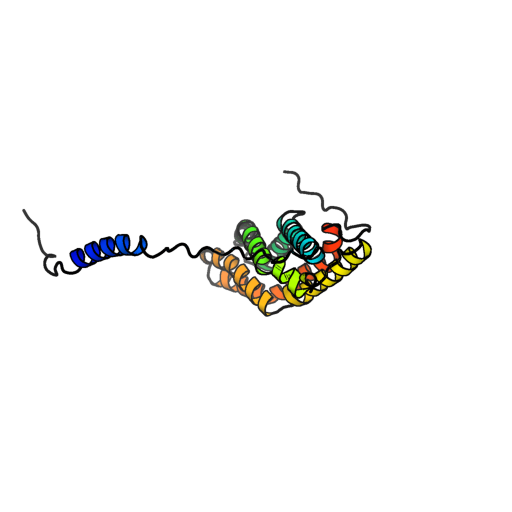 120 CYS A O 1
ATOM 908 N N . ASP A 1 121 ? 7.884 -9.402 -16.308 1.00 87.25 121 ASP A N 1
ATOM 909 C CA . ASP A 1 121 ? 7.368 -10.504 -17.121 1.00 87.25 121 ASP A CA 1
ATOM 910 C C . ASP A 1 121 ? 5.915 -10.245 -17.544 1.00 87.25 121 ASP A C 1
ATOM 912 O O . ASP A 1 121 ? 5.596 -10.340 -18.732 1.00 87.25 121 ASP A O 1
ATOM 916 N N . LYS A 1 122 ? 5.039 -9.833 -16.613 1.00 83.50 122 LYS A N 1
ATOM 917 C CA . LYS A 1 122 ? 3.635 -9.481 -16.915 1.00 83.50 122 LYS A CA 1
ATOM 918 C C . LYS A 1 122 ? 3.529 -8.296 -17.878 1.00 83.50 122 LYS A C 1
ATOM 920 O O . LYS A 1 122 ? 2.649 -8.270 -18.736 1.00 83.50 122 LYS A O 1
ATOM 925 N N . LEU A 1 123 ? 4.467 -7.352 -17.804 1.00 80.44 123 LEU A N 1
ATOM 926 C CA . LEU A 1 123 ? 4.588 -6.241 -18.754 1.00 80.44 123 LEU A CA 1
ATOM 927 C C . LEU A 1 123 ? 5.221 -6.649 -20.099 1.00 80.44 123 LEU A C 1
ATOM 929 O O . LEU A 1 123 ? 5.319 -5.818 -21.003 1.00 80.44 123 LEU A O 1
ATOM 933 N N . SER A 1 124 ? 5.632 -7.915 -20.254 1.00 82.94 124 SER A N 1
ATOM 934 C CA . SER A 1 124 ? 6.316 -8.473 -21.432 1.00 82.94 124 SER A CA 1
ATOM 935 C C . SER A 1 124 ? 7.657 -7.807 -21.766 1.00 82.94 124 SER A C 1
ATOM 937 O O . SER A 1 124 ? 8.181 -7.976 -22.868 1.00 82.94 124 SER A O 1
ATOM 939 N N . LEU A 1 125 ? 8.258 -7.078 -20.823 1.00 81.44 125 LEU A N 1
ATOM 940 C CA . LEU A 1 125 ? 9.513 -6.352 -21.034 1.00 81.44 125 LEU A CA 1
ATOM 941 C C . LEU A 1 125 ? 10.728 -7.269 -21.036 1.00 81.44 125 LEU A C 1
ATOM 943 O O . LEU A 1 125 ? 11.694 -7.009 -21.751 1.00 81.44 125 LEU A O 1
ATOM 947 N N . CYS A 1 126 ? 10.630 -8.399 -20.342 1.00 84.50 126 CYS A N 1
ATOM 948 C CA . CYS A 1 126 ? 11.674 -9.414 -20.340 1.00 84.50 126 CYS A CA 1
ATOM 949 C C . CYS A 1 126 ? 11.787 -10.213 -21.644 1.00 84.50 126 CYS A C 1
ATOM 951 O O . CYS A 1 126 ? 12.710 -11.007 -21.816 1.00 84.50 126 CYS A O 1
ATOM 953 N N . THR A 1 127 ? 10.902 -9.957 -22.611 1.00 84.31 127 THR A N 1
ATOM 954 C CA . THR A 1 127 ? 10.984 -10.539 -23.958 1.00 84.31 127 THR A CA 1
ATOM 955 C C . THR A 1 127 ? 11.749 -9.654 -24.951 1.00 84.31 127 THR A C 1
ATOM 957 O O . THR A 1 127 ? 12.192 -10.153 -25.990 1.00 84.31 127 THR A O 1
ATOM 960 N N . LEU A 1 128 ? 11.965 -8.371 -24.628 1.00 78.50 128 LEU A N 1
ATOM 961 C CA . LEU A 1 128 ? 12.516 -7.364 -25.541 1.00 78.50 128 LEU A CA 1
ATOM 962 C C . LEU A 1 128 ? 14.050 -7.289 -25.491 1.00 78.50 128 LEU A C 1
ATOM 964 O O . LEU A 1 128 ? 14.651 -7.307 -24.424 1.00 78.50 128 LEU A O 1
ATOM 968 N N . GLU A 1 129 ? 14.684 -7.156 -26.658 1.00 75.38 129 GLU A N 1
ATOM 969 C CA . GLU A 1 129 ? 16.151 -7.165 -26.813 1.00 75.38 129 GLU A CA 1
ATOM 970 C C . GLU A 1 129 ? 16.802 -5.780 -26.612 1.00 75.38 129 GLU A C 1
ATOM 972 O O . GLU A 1 129 ? 17.962 -5.695 -26.218 1.00 75.38 129 GLU A O 1
ATOM 977 N N . ALA A 1 130 ? 16.080 -4.685 -26.877 1.00 67.81 130 ALA A N 1
ATOM 978 C CA . ALA A 1 130 ? 16.637 -3.330 -26.883 1.00 67.81 130 ALA A CA 1
ATOM 979 C C . ALA A 1 130 ? 16.126 -2.480 -25.704 1.00 67.81 130 ALA A C 1
ATOM 981 O O . ALA A 1 130 ? 14.924 -2.502 -25.425 1.00 67.81 130 ALA A O 1
ATOM 982 N N . PRO A 1 131 ? 16.996 -1.698 -25.035 1.00 64.25 131 PRO A N 1
ATOM 983 C CA . PRO A 1 131 ? 16.568 -0.777 -23.990 1.00 64.25 131 PRO A CA 1
ATOM 984 C C . PRO A 1 131 ? 15.736 0.382 -24.580 1.00 64.25 131 PRO A C 1
ATOM 986 O O . PRO A 1 131 ? 16.047 0.882 -25.664 1.00 64.25 131 PRO A O 1
ATOM 989 N N . PRO A 1 132 ? 14.671 0.827 -23.892 1.00 67.94 132 PRO A N 1
ATOM 990 C CA . PRO A 1 132 ? 13.792 1.885 -24.386 1.00 67.94 132 PRO A CA 1
ATOM 991 C C . PRO A 1 132 ? 14.477 3.264 -24.387 1.00 67.94 132 PRO A C 1
ATOM 993 O O . PRO A 1 132 ? 15.178 3.617 -23.437 1.00 67.94 132 PRO A O 1
ATOM 996 N N . SER A 1 133 ? 14.235 4.078 -25.423 1.00 76.44 133 SER A N 1
ATOM 997 C CA . SER A 1 133 ? 14.615 5.503 -25.428 1.00 76.44 133 SER A CA 1
ATOM 998 C C . SER A 1 133 ? 13.868 6.280 -24.327 1.00 76.44 133 SER A C 1
ATOM 1000 O O . SER A 1 133 ? 12.832 5.799 -23.869 1.00 76.44 133 SER A O 1
ATOM 1002 N N . PRO A 1 134 ? 14.312 7.484 -23.914 1.00 72.69 134 PRO A N 1
ATOM 1003 C CA . PRO A 1 134 ? 13.641 8.254 -22.855 1.00 72.69 134 PRO A CA 1
ATOM 1004 C C . PRO A 1 134 ? 12.135 8.481 -23.095 1.00 72.69 134 PRO A C 1
ATOM 1006 O O . PRO A 1 134 ? 11.316 8.286 -22.199 1.00 72.69 134 PRO A O 1
ATOM 1009 N N . ASP A 1 135 ? 11.734 8.781 -24.334 1.00 76.38 135 ASP A N 1
ATOM 1010 C CA . ASP A 1 135 ? 10.314 8.927 -24.691 1.00 76.38 135 ASP A CA 1
ATOM 1011 C C . ASP A 1 135 ? 9.539 7.607 -24.580 1.00 76.38 135 ASP A C 1
ATOM 1013 O O . ASP A 1 135 ? 8.357 7.583 -24.215 1.00 76.38 135 ASP A O 1
ATOM 1017 N N . VAL A 1 136 ? 10.197 6.490 -24.900 1.00 78.31 136 VAL A N 1
ATOM 1018 C CA . VAL A 1 136 ? 9.624 5.151 -24.746 1.00 78.31 136 VAL A CA 1
ATOM 1019 C C . VAL A 1 136 ? 9.552 4.776 -23.265 1.00 78.31 136 VAL A C 1
ATOM 1021 O O . VAL A 1 136 ? 8.552 4.187 -22.867 1.00 78.31 136 VAL A O 1
ATOM 1024 N N . GLN A 1 137 ? 10.521 5.174 -22.435 1.00 76.69 137 GLN A N 1
ATOM 1025 C CA . GLN A 1 137 ? 10.519 4.949 -20.984 1.00 76.69 137 GLN A CA 1
ATOM 1026 C C . GLN A 1 137 ? 9.330 5.632 -20.307 1.00 76.69 137 GLN A C 1
ATOM 1028 O O . GLN A 1 137 ? 8.607 4.979 -19.560 1.00 76.69 137 GLN A O 1
ATOM 1033 N N . CYS A 1 138 ? 9.045 6.897 -20.632 1.00 83.31 138 CYS A N 1
ATOM 1034 C CA . CYS A 1 138 ? 7.882 7.589 -20.071 1.00 83.31 138 CYS A CA 1
ATOM 1035 C C . CYS A 1 138 ? 6.558 6.921 -20.482 1.00 83.31 138 CYS A C 1
ATOM 1037 O O . CYS A 1 138 ? 5.679 6.685 -19.648 1.00 83.31 138 CYS A O 1
ATOM 1039 N N . LYS A 1 139 ? 6.401 6.578 -21.770 1.00 82.12 139 LYS A N 1
ATOM 1040 C CA . LYS A 1 139 ? 5.196 5.886 -22.268 1.00 82.12 139 LYS A CA 1
ATOM 1041 C C . LYS A 1 139 ? 5.026 4.513 -21.628 1.00 82.12 139 LYS A C 1
ATOM 1043 O O . LYS A 1 139 ? 3.912 4.133 -21.272 1.00 82.12 139 LYS A O 1
ATOM 1048 N N . LEU A 1 140 ? 6.126 3.785 -21.483 1.00 77.62 140 LEU A N 1
ATOM 1049 C CA . LEU A 1 140 ? 6.138 2.468 -20.878 1.00 77.62 140 LEU A CA 1
ATOM 1050 C C . LEU A 1 140 ? 5.805 2.536 -19.389 1.00 77.62 140 LEU A C 1
ATOM 1052 O O . LEU A 1 140 ? 4.959 1.772 -18.940 1.00 77.62 140 LEU A O 1
ATOM 1056 N N . CYS A 1 141 ? 6.376 3.501 -18.667 1.00 81.75 141 CYS A N 1
ATOM 1057 C CA . CYS A 1 141 ? 6.037 3.764 -17.276 1.00 81.75 141 CYS A CA 1
ATOM 1058 C C . CYS A 1 141 ? 4.542 4.013 -17.104 1.00 81.75 141 CYS A C 1
ATOM 1060 O O . CYS A 1 141 ? 3.900 3.360 -16.295 1.00 81.75 141 CYS A O 1
ATOM 1062 N N . LYS A 1 142 ? 3.961 4.912 -17.907 1.00 85.12 142 LYS A N 1
ATOM 1063 C CA . LYS A 1 142 ? 2.526 5.225 -17.822 1.00 85.12 142 LYS A CA 1
ATOM 1064 C C . LYS A 1 142 ? 1.658 4.000 -18.091 1.00 85.12 142 LYS A C 1
ATOM 1066 O O . LYS A 1 142 ? 0.639 3.807 -17.434 1.00 85.12 142 LYS A O 1
ATOM 1071 N N . LYS A 1 143 ? 2.066 3.156 -19.041 1.00 81.75 143 LYS A N 1
ATOM 1072 C CA . LYS A 1 143 ? 1.377 1.894 -19.323 1.00 81.75 143 LYS A CA 1
ATOM 1073 C C . LYS A 1 143 ? 1.504 0.909 -18.157 1.00 81.75 143 LYS A C 1
ATOM 1075 O O . LYS A 1 143 ? 0.519 0.260 -17.827 1.00 81.75 143 LYS A O 1
ATOM 1080 N N . ALA A 1 144 ? 2.678 0.823 -17.536 1.00 78.44 144 ALA A N 1
ATOM 1081 C CA . ALA A 1 144 ? 2.914 -0.002 -16.358 1.00 78.44 144 ALA A CA 1
ATOM 1082 C C . ALA A 1 144 ? 2.103 0.490 -15.151 1.00 78.44 144 ALA A C 1
ATOM 1084 O O . ALA A 1 144 ? 1.401 -0.303 -14.539 1.00 78.44 144 ALA A O 1
ATOM 1085 N N . ALA A 1 145 ? 2.106 1.794 -14.871 1.00 82.25 145 ALA A N 1
ATOM 1086 C CA . ALA A 1 145 ? 1.315 2.403 -13.806 1.00 82.25 145 ALA A CA 1
ATOM 1087 C C . ALA A 1 145 ? -0.189 2.156 -14.007 1.00 82.25 145 ALA A C 1
ATOM 1089 O O . ALA A 1 145 ? -0.868 1.738 -13.081 1.00 82.25 145 ALA A O 1
ATOM 1090 N N . SER A 1 146 ? -0.697 2.305 -15.236 1.00 83.75 146 SER A N 1
ATOM 1091 C CA . SER A 1 146 ? -2.093 1.974 -15.550 1.00 83.75 146 SER A CA 1
ATOM 1092 C C . SER A 1 146 ? -2.402 0.478 -15.424 1.00 83.75 146 SER A C 1
ATOM 1094 O O . SER A 1 146 ? -3.532 0.113 -15.109 1.00 83.75 146 SER A O 1
ATOM 1096 N N . TRP A 1 147 ? -1.431 -0.396 -15.698 1.00 82.94 147 TRP A N 1
ATOM 1097 C CA . TRP A 1 147 ? -1.595 -1.829 -15.474 1.00 82.94 147 TRP A CA 1
ATOM 1098 C C . TRP A 1 147 ? -1.665 -2.145 -13.975 1.00 82.94 147 TRP A C 1
ATOM 1100 O O . TRP A 1 147 ? -2.546 -2.900 -13.575 1.00 82.94 147 TRP A O 1
ATOM 1110 N N . LEU A 1 148 ? -0.801 -1.532 -13.159 1.00 81.62 148 LEU A N 1
ATOM 1111 C CA . LEU A 1 148 ? -0.810 -1.674 -11.700 1.00 81.62 148 LEU A CA 1
ATOM 1112 C C . LEU A 1 148 ? -2.130 -1.198 -11.094 1.00 81.62 148 LEU A C 1
ATOM 1114 O O . LEU A 1 148 ? -2.733 -1.933 -10.325 1.00 81.62 148 LEU A O 1
ATOM 1118 N N . ASP A 1 149 ? -2.605 -0.019 -11.493 1.00 84.75 149 ASP A N 1
ATOM 1119 C CA . ASP A 1 149 ? -3.902 0.532 -11.081 1.00 84.75 149 ASP A CA 1
ATOM 1120 C C . ASP A 1 149 ? -5.024 -0.507 -11.260 1.00 84.75 149 ASP A C 1
ATOM 1122 O O . ASP A 1 149 ? -5.656 -0.936 -10.302 1.00 84.75 149 ASP A O 1
ATOM 1126 N N . LYS A 1 150 ? -5.141 -1.066 -12.468 1.00 84.94 150 LYS A N 1
ATOM 1127 C CA . LYS A 1 150 ? -6.210 -2.015 -12.815 1.00 84.94 150 LYS A CA 1
ATOM 1128 C C . LYS A 1 150 ? -6.071 -3.421 -12.237 1.00 84.94 150 LYS A C 1
ATOM 1130 O O . LYS A 1 150 ? -7.075 -4.095 -12.060 1.00 84.94 150 LYS A O 1
ATOM 1135 N N . ASN A 1 151 ? -4.846 -3.922 -12.077 1.00 83.31 151 ASN A N 1
ATOM 1136 C CA . ASN A 1 151 ? -4.603 -5.335 -11.737 1.00 83.31 151 ASN A CA 1
ATOM 1137 C C . ASN A 1 151 ? -4.164 -5.530 -10.283 1.00 83.31 151 ASN A C 1
ATOM 1139 O O . ASN A 1 151 ? -3.938 -6.664 -9.874 1.00 83.31 151 ASN A O 1
ATOM 1143 N N . ILE A 1 152 ? -3.966 -4.439 -9.543 1.00 84.94 152 ILE A N 1
ATOM 1144 C CA . ILE A 1 152 ? -3.549 -4.460 -8.141 1.00 84.94 152 ILE A CA 1
ATOM 1145 C C . ILE A 1 152 ? -4.482 -3.578 -7.313 1.00 84.94 152 ILE A C 1
ATOM 1147 O O . ILE A 1 152 ? -5.021 -4.049 -6.322 1.00 84.94 152 ILE A O 1
ATOM 1151 N N . PHE A 1 153 ? -4.697 -2.319 -7.704 1.00 87.56 153 PHE A N 1
ATOM 1152 C CA . PHE A 1 153 ? -5.469 -1.378 -6.883 1.00 87.56 153 PHE A CA 1
ATOM 1153 C C . PHE A 1 153 ? -6.985 -1.486 -7.072 1.00 87.56 153 PHE A C 1
ATOM 1155 O O . PHE A 1 153 ? -7.725 -1.222 -6.134 1.00 87.56 153 PHE A O 1
ATOM 1162 N N . GLU A 1 154 ? -7.438 -1.917 -8.247 1.00 89.12 154 GLU A N 1
ATOM 1163 C CA . GLU A 1 154 ? -8.848 -2.212 -8.544 1.00 89.12 154 GLU A CA 1
ATOM 1164 C C . GLU A 1 154 ? -9.167 -3.722 -8.487 1.00 89.12 154 GLU A C 1
ATOM 1166 O O . GLU A 1 154 ? -10.271 -4.137 -8.844 1.00 89.12 154 GLU A O 1
ATOM 1171 N N . ASP A 1 155 ? -8.205 -4.563 -8.088 1.00 90.00 155 ASP A N 1
ATOM 1172 C CA . ASP A 1 155 ? -8.393 -6.014 -8.046 1.00 90.00 155 ASP A CA 1
ATOM 1173 C C . ASP A 1 155 ? -9.026 -6.455 -6.708 1.00 90.00 155 ASP A C 1
ATOM 1175 O O . ASP A 1 155 ? -8.439 -6.223 -5.646 1.00 90.00 155 ASP A O 1
ATOM 1179 N N . PRO A 1 156 ? -10.195 -7.124 -6.729 1.00 91.06 156 PRO A N 1
ATOM 1180 C CA . PRO A 1 156 ? -10.923 -7.478 -5.511 1.00 91.06 156 PRO A CA 1
ATOM 1181 C C . PRO A 1 156 ? -10.215 -8.546 -4.663 1.00 91.06 156 PRO A C 1
ATOM 1183 O O . PRO A 1 156 ? -10.387 -8.576 -3.444 1.00 91.06 156 PRO A O 1
ATOM 1186 N N . ASP A 1 157 ? -9.397 -9.416 -5.267 1.00 91.12 157 ASP A N 1
ATOM 1187 C CA . ASP A 1 157 ? -8.629 -10.409 -4.510 1.00 91.12 157 ASP A CA 1
ATOM 1188 C C . ASP A 1 157 ? -7.459 -9.739 -3.776 1.00 91.12 157 ASP A C 1
ATOM 1190 O O . ASP A 1 157 ? -7.097 -10.142 -2.662 1.00 91.12 157 ASP A O 1
ATOM 1194 N N . VAL A 1 158 ? -6.855 -8.715 -4.390 1.00 89.50 158 VAL A N 1
ATOM 1195 C CA . VAL A 1 158 ? -5.846 -7.870 -3.740 1.00 89.50 158 VAL A CA 1
ATOM 1196 C C . VAL A 1 158 ? -6.470 -7.060 -2.613 1.00 89.50 158 VAL A C 1
ATOM 1198 O O . VAL A 1 158 ? -5.937 -7.081 -1.502 1.00 89.50 158 VAL A O 1
ATOM 1201 N N . GLU A 1 159 ? -7.607 -6.415 -2.865 1.00 90.88 159 GLU A N 1
ATOM 1202 C CA . GLU A 1 159 ? -8.368 -5.659 -1.868 1.00 90.88 159 GLU A CA 1
ATOM 1203 C C . GLU A 1 159 ? -8.675 -6.516 -0.635 1.00 90.88 159 GLU A C 1
ATOM 1205 O O . GLU A 1 159 ? -8.316 -6.137 0.480 1.00 90.88 159 GLU A O 1
ATOM 1210 N N . ALA A 1 160 ? -9.219 -7.722 -0.829 1.00 92.50 160 ALA A N 1
ATOM 1211 C CA . ALA A 1 160 ? -9.533 -8.638 0.265 1.00 92.50 160 ALA A CA 1
ATOM 1212 C C . ALA A 1 160 ? -8.295 -9.008 1.101 1.00 92.50 160 ALA A C 1
ATOM 1214 O O . ALA A 1 160 ? -8.355 -9.082 2.330 1.00 92.50 160 ALA A O 1
ATOM 1215 N N . LYS A 1 161 ? -7.141 -9.221 0.457 1.00 91.69 161 LYS A N 1
ATOM 1216 C CA . LYS A 1 161 ? -5.881 -9.521 1.158 1.00 91.69 161 LYS A CA 1
ATOM 1217 C C . LYS A 1 161 ? -5.327 -8.313 1.910 1.00 91.69 161 LYS A C 1
ATOM 1219 O O . LYS A 1 161 ? -4.789 -8.485 3.003 1.00 91.69 161 LYS A O 1
ATOM 1224 N N . VAL A 1 162 ? -5.442 -7.112 1.346 1.00 90.75 162 VAL A N 1
ATOM 1225 C CA . VAL A 1 162 ? -5.043 -5.874 2.029 1.00 90.75 162 VAL A CA 1
ATOM 1226 C C . VAL A 1 162 ? -5.961 -5.616 3.223 1.00 90.75 162 VAL A C 1
ATOM 1228 O O . VAL A 1 162 ? -5.457 -5.363 4.316 1.00 90.75 162 VAL A O 1
ATOM 1231 N N . ALA A 1 163 ? -7.277 -5.779 3.059 1.00 92.75 163 ALA A N 1
ATOM 1232 C CA . ALA A 1 163 ? -8.254 -5.672 4.138 1.00 92.75 163 ALA A CA 1
ATOM 1233 C C . ALA A 1 163 ? -7.906 -6.615 5.297 1.00 92.75 163 ALA A C 1
ATOM 1235 O O . ALA A 1 163 ? -7.843 -6.176 6.441 1.00 92.75 163 ALA A O 1
ATOM 1236 N N . LEU A 1 164 ? -7.580 -7.883 5.014 1.00 93.19 164 LEU A N 1
ATOM 1237 C CA . LEU A 1 164 ? -7.161 -8.843 6.043 1.00 93.19 164 LEU A CA 1
ATOM 1238 C C . LEU A 1 164 ? -5.951 -8.360 6.851 1.00 93.19 164 LEU A C 1
ATOM 1240 O O . LEU A 1 164 ? -5.982 -8.434 8.077 1.00 93.19 164 LEU A O 1
ATOM 1244 N N . ARG A 1 165 ? -4.915 -7.826 6.192 1.00 90.81 165 ARG A N 1
ATOM 1245 C CA . ARG A 1 165 ? -3.735 -7.285 6.891 1.00 90.81 165 ARG A CA 1
ATOM 1246 C C . ARG A 1 165 ? -4.084 -6.056 7.731 1.00 90.81 165 ARG A C 1
ATOM 1248 O O . ARG A 1 165 ? -3.582 -5.910 8.837 1.00 90.81 165 ARG A O 1
ATOM 1255 N N . LEU A 1 166 ? -4.970 -5.188 7.248 1.00 90.75 166 LEU A N 1
ATOM 1256 C CA . LEU A 1 166 ? -5.421 -4.026 8.019 1.00 90.75 166 LEU A CA 1
ATOM 1257 C C . LEU A 1 166 ? -6.301 -4.423 9.211 1.00 90.75 166 LEU A C 1
ATOM 1259 O O . LEU A 1 166 ? -6.234 -3.782 10.255 1.00 90.75 166 LEU A O 1
ATOM 1263 N N . LYS A 1 167 ? -7.065 -5.515 9.122 1.00 93.50 167 LYS A N 1
ATOM 1264 C CA . LYS A 1 167 ? -7.823 -6.047 10.265 1.00 93.50 167 LYS A CA 1
ATOM 1265 C C . LYS A 1 167 ? -6.921 -6.552 11.395 1.00 93.50 167 LYS A C 1
ATOM 1267 O O . LYS A 1 167 ? -7.336 -6.528 12.551 1.00 93.50 167 LYS A O 1
ATOM 1272 N N . GLU A 1 168 ? -5.663 -6.906 11.122 1.00 90.94 168 GLU A N 1
ATOM 1273 C CA . GLU A 1 168 ? -4.681 -7.196 12.183 1.00 90.94 168 GLU A CA 1
ATOM 1274 C C . GLU A 1 168 ? -4.411 -5.966 13.071 1.00 90.94 168 GLU A C 1
ATOM 1276 O O . GLU A 1 168 ? -4.173 -6.113 14.272 1.00 90.94 168 GLU A O 1
ATOM 1281 N N . VAL A 1 169 ? -4.536 -4.750 12.521 1.00 91.12 169 VAL A N 1
ATOM 1282 C CA . VAL A 1 169 ? -4.496 -3.488 13.283 1.00 91.12 169 VAL A CA 1
ATOM 1283 C C . VAL A 1 169 ? -5.714 -3.394 14.208 1.00 91.12 169 VAL A C 1
ATOM 1285 O O . VAL A 1 169 ? -5.568 -3.077 15.388 1.00 91.12 169 VAL A O 1
ATOM 1288 N N . CYS A 1 170 ? -6.909 -3.739 13.720 1.00 93.50 170 CYS A N 1
ATOM 1289 C CA . CYS A 1 170 ? -8.129 -3.766 14.536 1.00 93.50 170 CYS A CA 1
ATOM 1290 C C . CYS A 1 170 ? -8.058 -4.799 15.665 1.00 93.50 170 CYS A C 1
ATOM 1292 O O . CYS A 1 170 ? -8.475 -4.514 16.789 1.00 93.50 170 CYS A O 1
ATOM 1294 N N . ALA A 1 171 ? -7.463 -5.968 15.413 1.00 93.44 171 ALA A N 1
ATOM 1295 C CA . ALA A 1 171 ? -7.268 -7.004 16.426 1.00 93.44 171 ALA A CA 1
ATOM 1296 C C . ALA A 1 171 ? -6.396 -6.525 17.603 1.00 93.44 171 ALA A C 1
ATOM 1298 O O . ALA A 1 171 ? -6.564 -6.989 18.733 1.00 93.44 171 ALA A O 1
ATOM 1299 N N . LYS A 1 172 ? -5.503 -5.551 17.380 1.00 92.81 172 LYS A N 1
ATOM 1300 C CA . LYS A 1 172 ? -4.700 -4.921 18.444 1.00 92.81 172 LYS A CA 1
ATOM 1301 C C . LYS A 1 172 ? -5.494 -3.957 19.329 1.00 92.81 172 LYS A C 1
ATOM 1303 O O . LYS A 1 172 ? -4.994 -3.574 20.381 1.00 92.81 172 LYS A O 1
ATOM 1308 N N . LEU A 1 173 ? -6.733 -3.624 18.959 1.00 90.06 173 LEU A N 1
ATOM 1309 C CA . LEU A 1 173 ? -7.674 -2.842 19.771 1.00 90.06 173 LEU A CA 1
ATOM 1310 C C . LEU A 1 173 ? -8.646 -3.719 20.575 1.00 90.06 173 LEU A C 1
ATOM 1312 O O . LEU A 1 173 ? -9.509 -3.192 21.281 1.00 90.06 173 LEU A O 1
ATOM 1316 N N . ALA A 1 174 ? -8.513 -5.048 20.505 1.00 88.94 174 ALA A N 1
ATOM 1317 C CA . ALA A 1 174 ? -9.393 -5.995 21.192 1.00 88.94 174 ALA A CA 1
ATOM 1318 C C . ALA A 1 174 ? -9.452 -5.781 22.716 1.00 88.94 174 ALA A C 1
ATOM 1320 O O . ALA A 1 174 ? -10.477 -6.063 23.343 1.00 88.94 174 ALA A O 1
ATOM 1321 N N . ASP A 1 175 ? -8.377 -5.262 23.323 1.00 89.94 175 ASP A N 1
ATOM 1322 C CA . ASP A 1 175 ? -8.310 -4.935 24.753 1.00 89.94 175 ASP A CA 1
ATOM 1323 C C . ASP A 1 175 ? -9.257 -3.789 25.148 1.00 89.94 175 ASP A C 1
ATOM 1325 O O . ASP A 1 175 ? -9.628 -3.672 26.317 1.00 89.94 175 ASP A O 1
ATOM 1329 N N . LYS A 1 176 ? -9.687 -2.970 24.177 1.00 88.75 176 LYS A N 1
ATOM 1330 C CA . LYS A 1 176 ? -10.688 -1.907 24.354 1.00 88.75 176 LYS A CA 1
ATOM 1331 C C . LYS A 1 176 ? -12.128 -2.401 24.204 1.00 88.75 176 LYS A C 1
ATOM 1333 O O . LYS A 1 176 ? -13.058 -1.678 24.550 1.00 88.75 176 LYS A O 1
ATOM 1338 N N . GLY A 1 177 ? -12.319 -3.644 23.762 1.00 90.25 177 GLY A N 1
ATOM 1339 C CA . GLY A 1 177 ? -13.615 -4.314 23.684 1.00 90.25 177 GLY A CA 1
ATOM 1340 C C . GLY A 1 177 ? -13.927 -4.846 22.287 1.00 90.25 177 GLY A C 1
ATOM 1341 O O . GLY A 1 177 ? -13.613 -4.224 21.276 1.00 90.25 177 GLY A O 1
ATOM 1342 N N . LYS A 1 178 ? -14.616 -5.991 22.230 1.00 92.69 178 LYS A N 1
ATOM 1343 C CA . LYS A 1 178 ? -14.952 -6.671 20.966 1.00 92.69 178 LYS A CA 1
ATOM 1344 C C . LYS A 1 178 ? -15.832 -5.855 20.020 1.00 92.69 178 LYS A C 1
ATOM 1346 O O . LYS A 1 178 ? -15.700 -5.989 18.812 1.00 92.69 178 LYS A O 1
ATOM 1351 N N . GLU A 1 179 ? -16.669 -4.969 20.551 1.00 93.12 179 GLU A N 1
ATOM 1352 C CA . GLU A 1 179 ? -17.463 -4.048 19.728 1.00 93.12 179 GLU A CA 1
ATOM 1353 C C . GLU A 1 179 ? -16.594 -2.997 19.016 1.00 93.12 179 GLU A C 1
ATOM 1355 O O . GLU A 1 179 ? -16.954 -2.519 17.945 1.00 93.12 17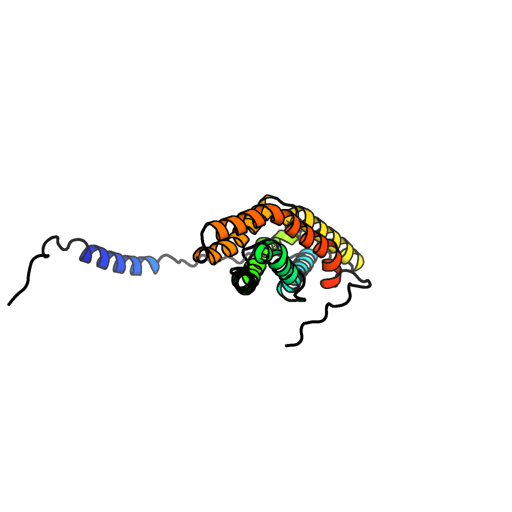9 GLU A O 1
ATOM 1360 N N . ILE A 1 180 ? -15.438 -2.642 19.587 1.00 92.88 180 ILE A N 1
ATOM 1361 C CA . ILE A 1 180 ? -14.507 -1.665 19.005 1.00 92.88 180 ILE A CA 1
ATOM 1362 C C . ILE A 1 180 ? -13.688 -2.307 17.892 1.00 92.88 180 ILE A C 1
ATOM 1364 O O . ILE A 1 180 ? -13.569 -1.724 16.818 1.00 92.88 180 ILE A O 1
ATOM 1368 N N . GLU A 1 181 ? -13.178 -3.514 18.139 1.00 93.31 181 GLU A N 1
ATOM 1369 C CA . GLU A 1 181 ? -12.542 -4.357 17.121 1.00 93.31 181 GLU A CA 1
ATOM 1370 C C . GLU A 1 181 ? -13.481 -4.539 15.929 1.00 93.31 181 GLU A C 1
ATOM 1372 O O . GLU A 1 181 ? -13.129 -4.159 14.818 1.00 93.31 181 GLU A O 1
ATOM 1377 N N . LYS A 1 182 ? -14.720 -4.981 16.175 1.00 95.00 182 LYS A N 1
ATOM 1378 C CA . LYS A 1 182 ? -15.711 -5.167 15.115 1.00 95.00 182 LYS A CA 1
ATOM 1379 C C . LYS A 1 182 ? -16.003 -3.874 14.350 1.00 95.00 182 LYS A C 1
ATOM 1381 O O . LYS A 1 182 ? -15.989 -3.878 13.129 1.00 95.00 182 LYS A O 1
ATOM 1386 N N . LYS A 1 183 ? -16.219 -2.753 15.047 1.00 94.25 183 LYS A N 1
ATOM 1387 C CA . LYS A 1 183 ? -16.461 -1.461 14.386 1.00 94.25 183 LYS A CA 1
ATOM 1388 C C . LYS A 1 183 ? -15.281 -1.031 13.509 1.00 94.25 183 LYS A C 1
ATOM 1390 O O . LYS A 1 183 ? -15.493 -0.442 12.457 1.00 94.25 183 LYS A O 1
ATOM 1395 N N . CYS A 1 184 ? -14.054 -1.289 13.952 1.00 94.75 184 CYS A N 1
ATOM 1396 C CA . CYS A 1 184 ? -12.850 -1.033 13.167 1.00 94.75 184 CYS A CA 1
ATOM 1397 C C . CYS A 1 184 ? -12.823 -1.901 11.897 1.00 94.75 184 CYS A C 1
ATOM 1399 O O . CYS A 1 184 ? -12.589 -1.372 10.813 1.00 94.75 184 CYS A O 1
ATOM 1401 N N . GLU A 1 185 ? -13.124 -3.199 12.016 1.00 95.00 185 GLU A N 1
ATOM 1402 C CA . GLU A 1 185 ? -13.185 -4.126 10.878 1.00 95.00 185 GLU A CA 1
ATOM 1403 C C . GLU A 1 185 ? -14.285 -3.755 9.876 1.00 95.00 185 GLU A C 1
ATOM 1405 O O . GLU A 1 185 ? -14.013 -3.747 8.678 1.00 95.00 185 GLU A O 1
ATOM 1410 N N . ASP A 1 186 ? -15.480 -3.401 10.360 1.00 95.56 186 ASP A N 1
ATOM 1411 C CA . ASP A 1 186 ? -16.616 -2.989 9.525 1.00 95.56 186 ASP A CA 1
ATOM 1412 C C . ASP A 1 186 ? -16.245 -1.753 8.679 1.00 95.56 186 ASP A C 1
ATOM 1414 O O . ASP A 1 186 ? -16.519 -1.706 7.485 1.00 95.56 186 ASP A O 1
ATOM 1418 N N . ILE A 1 187 ? -15.548 -0.770 9.267 1.00 92.62 187 ILE A N 1
ATOM 1419 C CA . ILE A 1 187 ? -15.082 0.414 8.526 1.00 92.62 187 ILE A CA 1
ATOM 1420 C C . ILE A 1 187 ? -14.048 0.035 7.461 1.00 92.62 187 ILE A C 1
ATOM 1422 O O . ILE A 1 187 ? -14.070 0.598 6.368 1.00 92.62 187 ILE A O 1
ATOM 1426 N N . ILE A 1 188 ? -13.118 -0.875 7.771 1.00 93.19 188 ILE A N 1
ATOM 1427 C CA . ILE A 1 188 ? -12.147 -1.342 6.775 1.00 93.19 188 ILE A CA 1
ATOM 1428 C C . ILE A 1 188 ? -12.888 -1.989 5.610 1.00 93.19 188 ILE A C 1
ATOM 1430 O O . ILE A 1 188 ? -12.593 -1.652 4.472 1.00 93.19 188 ILE A O 1
ATOM 1434 N N . ASP A 1 189 ? -13.851 -2.870 5.878 1.00 94.00 189 ASP A N 1
ATOM 1435 C CA . ASP A 1 189 ? -14.623 -3.536 4.825 1.00 94.00 189 ASP A CA 1
ATOM 1436 C C . ASP A 1 189 ? -15.415 -2.548 3.957 1.00 94.00 189 ASP A C 1
ATOM 1438 O O . ASP A 1 189 ? -15.507 -2.746 2.747 1.00 94.00 189 ASP A O 1
ATOM 1442 N N . ASP A 1 190 ? -15.943 -1.478 4.554 1.00 92.44 190 ASP A N 1
ATOM 1443 C CA . ASP A 1 190 ? -16.723 -0.466 3.839 1.00 92.44 190 ASP A CA 1
ATOM 1444 C C . ASP A 1 190 ? -15.848 0.489 3.003 1.00 92.44 190 ASP A C 1
ATOM 1446 O O . ASP A 1 190 ? -16.229 0.857 1.890 1.00 92.44 190 ASP A O 1
ATOM 1450 N N . ASP A 1 191 ? -14.682 0.898 3.520 1.00 91.62 191 ASP A N 1
ATOM 1451 C CA . ASP A 1 191 ? -13.904 2.004 2.944 1.00 91.62 191 ASP A CA 1
ATOM 1452 C C . ASP A 1 191 ? -12.610 1.540 2.209 1.00 91.62 191 ASP A C 1
ATOM 1454 O O . ASP A 1 191 ? -11.943 2.353 1.557 1.00 91.62 191 ASP A O 1
ATOM 1458 N N . ILE A 1 192 ? -12.214 0.257 2.275 1.00 89.75 192 ILE A N 1
ATOM 1459 C CA . ILE A 1 192 ? -10.936 -0.236 1.705 1.00 89.75 192 ILE A CA 1
ATOM 1460 C C . ILE A 1 192 ? -10.818 -0.038 0.189 1.00 89.75 192 ILE A C 1
ATOM 1462 O O . ILE A 1 192 ? -9.758 0.380 -0.290 1.00 89.75 192 ILE A O 1
ATOM 1466 N N . ALA A 1 193 ? -11.894 -0.279 -0.559 1.00 91.75 193 ALA A N 1
ATOM 1467 C CA . ALA A 1 193 ? -11.921 -0.088 -2.008 1.00 91.75 193 ALA A CA 1
ATOM 1468 C C . ALA A 1 193 ? -11.580 1.365 -2.383 1.00 91.75 193 ALA A C 1
ATOM 1470 O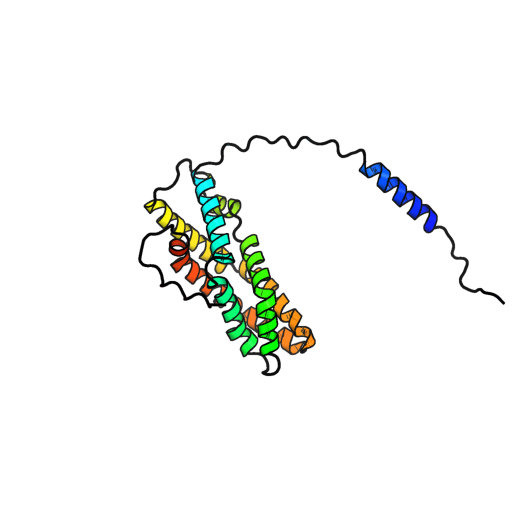 O . ALA A 1 193 ? -10.754 1.624 -3.263 1.00 91.75 193 ALA A O 1
ATOM 1471 N N . ASP A 1 194 ? -12.145 2.327 -1.648 1.00 89.94 194 ASP A N 1
ATOM 1472 C CA . ASP A 1 194 ? -11.896 3.752 -1.858 1.00 89.94 194 ASP A CA 1
ATOM 1473 C C . ASP A 1 194 ? -10.451 4.137 -1.515 1.00 89.94 194 ASP A C 1
ATOM 1475 O O . ASP A 1 194 ? -9.851 4.957 -2.220 1.00 89.94 194 ASP A O 1
ATOM 1479 N N . MET A 1 195 ? -9.860 3.543 -0.469 1.00 87.25 195 MET A N 1
ATOM 1480 C CA . MET A 1 195 ? -8.440 3.746 -0.154 1.00 87.25 195 MET A CA 1
ATOM 1481 C C . MET A 1 195 ? -7.548 3.270 -1.300 1.00 87.25 195 MET A C 1
ATOM 1483 O O . MET A 1 195 ? -6.677 4.012 -1.767 1.00 87.25 195 MET A O 1
ATOM 1487 N N . MET A 1 196 ? -7.767 2.034 -1.750 1.00 88.38 196 MET A N 1
ATOM 1488 C CA . MET A 1 196 ? -6.959 1.393 -2.785 1.00 88.38 196 MET A CA 1
ATOM 1489 C C . MET A 1 196 ? -7.051 2.165 -4.104 1.00 88.38 196 MET A C 1
ATOM 1491 O O . MET A 1 196 ? -6.017 2.500 -4.688 1.00 88.38 196 MET A O 1
ATOM 1495 N N . ALA A 1 197 ? -8.258 2.570 -4.507 1.00 89.06 197 ALA A N 1
ATOM 1496 C CA . ALA A 1 197 ? -8.481 3.380 -5.702 1.00 89.06 197 ALA A CA 1
ATOM 1497 C C . ALA A 1 197 ? -7.798 4.759 -5.627 1.00 89.06 197 ALA A C 1
ATOM 1499 O O . ALA A 1 197 ? -7.235 5.244 -6.615 1.00 89.06 197 ALA A O 1
ATOM 1500 N N . GLN A 1 198 ? -7.806 5.415 -4.460 1.00 84.94 198 GLN A N 1
ATOM 1501 C CA . GLN A 1 198 ? -7.122 6.702 -4.285 1.00 84.94 198 GLN A CA 1
ATOM 1502 C C . GLN A 1 198 ? -5.602 6.573 -4.427 1.00 84.94 198 GLN A C 1
ATOM 1504 O O . GLN A 1 198 ? -4.981 7.409 -5.091 1.00 84.94 198 GLN A O 1
ATOM 1509 N N . ILE A 1 199 ? -5.011 5.526 -3.847 1.00 82.50 199 ILE A N 1
ATOM 1510 C CA . ILE A 1 199 ? -3.575 5.240 -3.960 1.00 82.50 199 ILE A CA 1
ATOM 1511 C C . ILE A 1 199 ? -3.214 4.908 -5.415 1.00 82.50 199 ILE A C 1
ATOM 1513 O O . ILE A 1 199 ? -2.264 5.485 -5.952 1.00 82.50 199 ILE A O 1
ATOM 1517 N N . GLY A 1 200 ? -4.000 4.055 -6.079 1.00 85.19 200 GLY A N 1
ATOM 1518 C CA . GLY A 1 200 ? -3.820 3.711 -7.493 1.00 85.19 200 GLY A CA 1
ATOM 1519 C C . GLY A 1 200 ? -3.830 4.945 -8.401 1.00 85.19 200 GLY A C 1
ATOM 1520 O O . GLY A 1 200 ? -2.904 5.166 -9.189 1.00 85.19 200 GLY A O 1
ATOM 1521 N N . LYS A 1 201 ? -4.784 5.856 -8.181 1.00 83.62 201 LYS A N 1
ATOM 1522 C CA . LYS A 1 201 ? -4.872 7.132 -8.905 1.00 83.62 201 LYS A CA 1
ATOM 1523 C C . LYS A 1 201 ? -3.673 8.057 -8.667 1.00 83.62 201 LYS A C 1
ATOM 1525 O O . LYS A 1 201 ? -3.214 8.710 -9.613 1.00 83.62 201 LYS A O 1
ATOM 1530 N N . GLN A 1 202 ? -3.174 8.149 -7.431 1.00 80.25 202 GLN A N 1
ATOM 1531 C CA . GLN A 1 202 ? -1.963 8.925 -7.128 1.00 80.25 202 GLN A CA 1
ATOM 1532 C C . GLN A 1 202 ? -0.753 8.339 -7.863 1.00 80.25 202 GLN A C 1
ATOM 1534 O O . GLN A 1 202 ? -0.043 9.069 -8.556 1.00 80.25 202 GLN A O 1
ATOM 1539 N N . LEU A 1 203 ? -0.580 7.015 -7.816 1.00 79.38 203 LEU A N 1
ATOM 1540 C CA . LEU A 1 203 ? 0.490 6.324 -8.537 1.00 79.38 203 LEU A CA 1
ATOM 1541 C C . LEU A 1 203 ? 0.392 6.546 -10.051 1.00 79.38 203 LEU A C 1
ATOM 1543 O O . LEU A 1 203 ? 1.385 6.879 -10.693 1.00 79.38 203 LEU A O 1
ATOM 1547 N N . ALA A 1 204 ? -0.799 6.448 -10.639 1.00 80.38 204 ALA A N 1
ATOM 1548 C CA . ALA A 1 204 ? -0.994 6.707 -12.065 1.00 80.38 204 ALA A CA 1
ATOM 1549 C C . ALA A 1 204 ? -0.605 8.143 -12.477 1.00 80.38 204 ALA A C 1
ATOM 1551 O O . ALA A 1 204 ? -0.205 8.376 -13.624 1.00 80.38 204 ALA A O 1
ATOM 1552 N N . THR A 1 205 ? -0.713 9.101 -11.553 1.00 80.38 205 THR A N 1
ATOM 1553 C CA . THR A 1 205 ? -0.472 10.526 -11.815 1.00 80.38 205 THR A CA 1
ATOM 1554 C C . THR A 1 205 ? 0.988 10.924 -11.599 1.00 80.38 205 THR A C 1
ATOM 1556 O O . THR A 1 205 ? 1.565 11.606 -12.457 1.00 80.38 205 THR A O 1
ATOM 1559 N N . ASP A 1 206 ? 1.587 10.495 -10.487 1.00 81.31 206 ASP A N 1
ATOM 1560 C CA . ASP A 1 206 ? 2.849 11.053 -9.991 1.00 81.31 206 ASP A CA 1
ATOM 1561 C C . ASP A 1 206 ? 4.030 10.078 -10.078 1.00 81.31 206 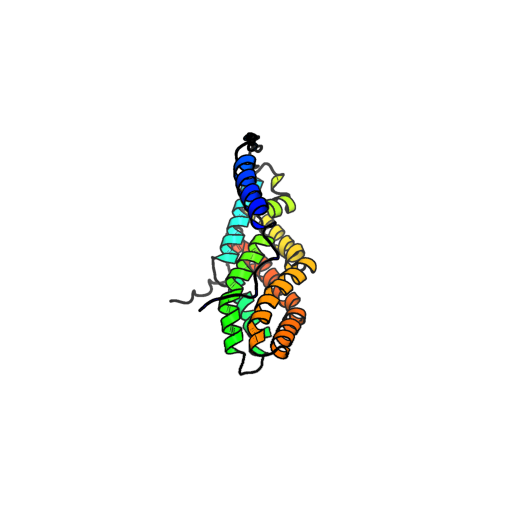ASP A C 1
ATOM 1563 O O . ASP A 1 206 ? 5.146 10.518 -10.366 1.00 81.31 206 ASP A O 1
ATOM 1567 N N . LEU A 1 207 ? 3.791 8.759 -10.014 1.00 82.00 207 LEU A N 1
ATOM 1568 C CA . LEU A 1 207 ? 4.846 7.735 -9.960 1.00 82.00 207 LEU A CA 1
ATOM 1569 C C . LEU A 1 207 ? 5.903 7.897 -11.056 1.00 82.00 207 LEU A C 1
ATOM 1571 O O . LEU A 1 207 ? 7.100 7.869 -10.790 1.00 82.00 207 LEU A O 1
ATOM 1575 N N . CYS A 1 208 ? 5.476 8.089 -12.306 1.00 83.69 208 CYS A N 1
ATOM 1576 C CA . CYS A 1 208 ? 6.399 8.176 -13.439 1.00 83.69 208 CYS A CA 1
ATOM 1577 C C . CYS A 1 208 ? 7.277 9.431 -13.432 1.00 83.69 208 CYS A C 1
ATOM 1579 O O . CYS A 1 208 ? 8.314 9.449 -14.098 1.00 83.69 208 CYS A O 1
ATOM 1581 N N . ARG A 1 209 ? 6.863 10.482 -12.719 1.00 83.94 209 ARG A N 1
ATOM 1582 C CA . ARG A 1 209 ? 7.697 11.665 -12.487 1.00 83.94 209 ARG A CA 1
ATOM 1583 C C . ARG A 1 209 ? 8.597 11.445 -11.280 1.00 83.94 209 ARG A C 1
ATOM 1585 O O . ARG A 1 209 ? 9.785 11.728 -11.385 1.00 83.94 209 ARG A O 1
ATOM 1592 N N . ASP A 1 210 ? 8.050 10.888 -10.201 1.00 78.75 210 ASP A N 1
ATOM 1593 C CA . ASP A 1 210 ? 8.775 10.612 -8.956 1.00 78.75 210 ASP A CA 1
ATOM 1594 C C . ASP A 1 210 ? 9.990 9.703 -9.195 1.00 78.75 210 ASP A C 1
ATOM 1596 O O . ASP A 1 210 ? 11.062 9.941 -8.646 1.00 78.75 210 ASP A O 1
ATOM 1600 N N . ILE A 1 211 ? 9.862 8.712 -10.085 1.00 77.12 211 ILE A N 1
ATOM 1601 C CA . ILE A 1 211 ? 10.968 7.812 -10.462 1.00 77.12 211 ILE A CA 1
ATOM 1602 C C . ILE A 1 211 ? 11.831 8.339 -11.624 1.00 77.12 211 ILE A C 1
ATOM 1604 O O . ILE A 1 211 ? 12.711 7.633 -12.111 1.00 77.12 211 ILE A O 1
ATOM 1608 N N . GLY A 1 212 ? 11.566 9.555 -12.116 1.00 78.31 212 GLY A N 1
ATOM 1609 C CA . GLY A 1 212 ? 12.354 10.216 -13.164 1.00 78.31 212 GLY A CA 1
ATOM 1610 C C . GLY A 1 212 ? 12.154 9.686 -14.590 1.00 78.31 212 GLY A C 1
ATOM 1611 O O . GLY A 1 212 ? 12.887 10.085 -15.494 1.00 78.31 212 GLY A O 1
ATOM 1612 N N . ALA A 1 213 ? 11.166 8.818 -14.829 1.00 82.00 213 ALA A N 1
ATOM 1613 C CA . ALA A 1 213 ? 10.907 8.233 -16.149 1.00 82.00 213 ALA A CA 1
ATOM 1614 C C . ALA A 1 213 ? 10.262 9.211 -17.147 1.00 82.00 213 ALA A C 1
ATOM 1616 O O . ALA A 1 213 ? 10.357 9.009 -18.357 1.00 82.00 213 ALA A O 1
ATOM 1617 N N . CYS A 1 214 ? 9.591 10.258 -16.661 1.00 83.06 214 CYS A N 1
ATOM 1618 C CA . CYS A 1 214 ? 8.965 11.302 -17.470 1.00 83.06 214 CYS A CA 1
ATOM 1619 C C . CYS A 1 214 ? 9.520 12.690 -17.116 1.00 83.06 214 CYS A C 1
ATOM 1621 O O . CYS A 1 214 ? 9.588 13.048 -15.943 1.00 83.06 214 CYS A O 1
ATOM 1623 N N . THR A 1 215 ? 9.823 13.515 -18.125 1.00 77.31 215 THR A N 1
ATOM 1624 C CA . THR A 1 215 ? 10.209 14.926 -17.948 1.00 77.31 215 THR A CA 1
ATOM 1625 C C . THR A 1 215 ? 8.978 15.849 -18.008 1.00 77.31 215 THR A C 1
ATOM 1627 O O . THR A 1 215 ? 8.140 15.741 -18.903 1.00 77.31 215 THR A O 1
ATOM 1630 N N . GLY A 1 216 ? 8.829 16.747 -17.028 1.00 62.75 216 GLY A N 1
ATOM 1631 C CA . GLY A 1 216 ? 7.729 17.721 -16.920 1.00 62.75 216 GLY A CA 1
ATOM 1632 C C . GLY A 1 216 ? 7.656 18.346 -15.516 1.00 62.75 216 GLY A C 1
ATOM 1633 O O . GLY A 1 216 ? 8.306 17.820 -14.612 1.00 62.75 216 GLY A O 1
ATOM 1634 N N . PRO A 1 217 ? 6.911 19.452 -15.298 1.00 46.19 217 PRO A N 1
ATOM 1635 C CA . PRO A 1 217 ? 6.747 20.018 -13.959 1.00 46.19 217 PRO A CA 1
ATOM 1636 C C . PRO A 1 217 ? 6.030 18.995 -13.066 1.00 46.19 217 PRO A C 1
ATOM 1638 O O . PRO A 1 217 ? 4.888 18.620 -13.337 1.00 46.19 217 PRO A O 1
ATOM 1641 N N . GLY A 1 218 ? 6.737 18.481 -12.059 1.00 45.41 218 GLY A N 1
ATOM 1642 C CA . GLY A 1 218 ? 6.172 17.587 -11.050 1.00 45.41 218 GLY A CA 1
ATOM 1643 C C . GLY A 1 218 ? 5.293 18.339 -10.046 1.00 45.41 218 GLY A C 1
ATOM 1644 O O . GLY A 1 218 ? 5.317 19.575 -10.020 1.00 45.41 218 GLY A O 1
ATOM 1645 N N . PRO A 1 219 ? 4.523 17.627 -9.203 1.00 50.31 219 PRO A N 1
ATOM 1646 C CA . PRO A 1 219 ? 4.024 18.223 -7.971 1.00 50.31 219 PRO A CA 1
ATOM 1647 C C . PRO A 1 219 ? 5.216 18.759 -7.164 1.00 50.31 219 PRO A C 1
ATOM 1649 O O . PRO A 1 219 ? 6.289 18.154 -7.125 1.00 50.31 219 PRO A O 1
ATOM 1652 N N . THR A 1 220 ? 5.061 19.941 -6.568 1.00 43.59 220 THR A N 1
ATOM 1653 C CA . THR A 1 220 ? 6.076 20.513 -5.675 1.00 43.59 220 THR A CA 1
ATOM 1654 C C . THR A 1 220 ? 6.432 19.495 -4.590 1.00 43.59 220 THR A C 1
ATOM 1656 O O . THR A 1 220 ? 5.500 18.919 -4.024 1.00 43.59 220 THR A O 1
ATOM 1659 N N . PRO A 1 221 ? 7.724 19.298 -4.256 1.00 46.31 221 PRO A N 1
ATOM 1660 C CA . PRO A 1 221 ? 8.116 18.456 -3.133 1.00 46.31 221 PRO A CA 1
ATOM 1661 C C . PRO A 1 221 ? 7.312 18.858 -1.896 1.00 46.31 221 PRO A C 1
ATOM 1663 O O . PRO A 1 221 ? 7.339 20.028 -1.498 1.00 46.31 221 PRO A O 1
ATOM 1666 N N . LYS A 1 222 ? 6.559 17.918 -1.314 1.00 44.69 222 LYS A N 1
ATOM 1667 C CA . LYS A 1 222 ? 5.929 18.143 -0.014 1.00 44.69 222 LYS A CA 1
ATOM 1668 C C . 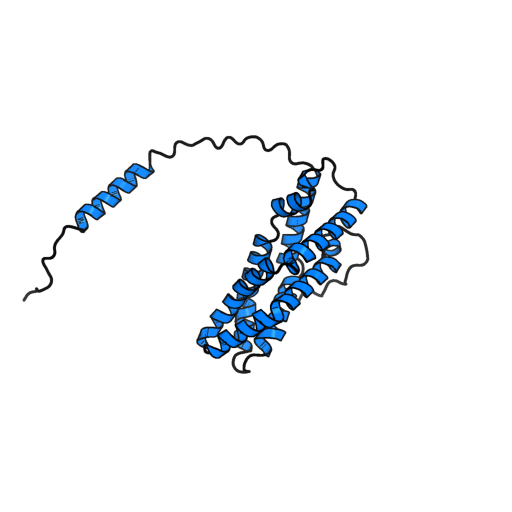LYS A 1 222 ? 7.081 18.372 0.974 1.00 44.69 222 LYS A C 1
ATOM 1670 O O . LYS A 1 222 ? 8.022 17.578 0.971 1.00 44.69 222 LYS A O 1
ATOM 1675 N N . PRO A 1 223 ? 7.090 19.478 1.737 1.00 37.62 223 PRO A N 1
ATOM 1676 C CA . PRO A 1 223 ? 8.178 19.750 2.663 1.00 37.62 223 PRO A CA 1
ATOM 1677 C C . PRO A 1 223 ? 8.303 18.580 3.638 1.00 37.62 223 PRO A C 1
ATOM 1679 O O . PRO A 1 223 ? 7.335 18.226 4.310 1.00 37.62 223 PRO A O 1
ATOM 1682 N N . THR A 1 224 ? 9.490 17.983 3.684 1.00 34.53 224 THR A N 1
ATOM 1683 C CA . THR A 1 224 ? 9.854 16.970 4.670 1.00 34.53 224 THR A CA 1
ATOM 1684 C C . THR A 1 224 ? 9.656 17.552 6.072 1.00 34.53 224 THR A C 1
ATOM 1686 O O . THR A 1 224 ? 10.127 18.667 6.334 1.00 34.53 224 THR A O 1
ATOM 1689 N N . PRO A 1 225 ? 8.974 16.846 6.994 1.00 34.72 225 PRO A N 1
ATOM 1690 C CA . PRO A 1 225 ? 8.955 17.229 8.394 1.00 34.72 225 PRO A CA 1
ATOM 1691 C C . PRO A 1 225 ? 10.400 17.255 8.891 1.00 34.72 225 PRO A C 1
ATOM 1693 O O . PRO A 1 225 ? 11.127 16.264 8.813 1.00 34.72 225 PRO A O 1
ATOM 1696 N N . LYS A 1 226 ? 10.846 18.429 9.335 1.00 29.64 226 LYS A N 1
ATOM 1697 C CA . LYS A 1 226 ? 12.143 18.585 9.987 1.00 29.64 226 LYS A CA 1
ATOM 1698 C C . LYS A 1 226 ? 12.096 17.830 11.331 1.00 29.64 226 LYS A C 1
ATOM 1700 O O . LYS A 1 226 ? 11.048 17.905 11.973 1.00 29.64 226 LYS A O 1
ATOM 1705 N N . PRO A 1 227 ? 13.173 17.125 11.730 1.00 48.53 227 PRO A N 1
ATOM 1706 C CA . PRO A 1 227 ? 13.246 16.443 13.024 1.00 48.53 227 PRO A CA 1
ATOM 1707 C C . PRO A 1 227 ? 13.007 17.382 14.209 1.00 48.53 227 PRO A C 1
ATOM 1709 O O . PRO A 1 227 ? 13.324 18.593 14.083 1.00 48.53 227 PRO A O 1
#

Foldseek 3Di:
DDDDDDDPPDDPPVVVVVVVVVVVVVVVPPPPPPPPPPPPPPDPFAPQLVVQLVLLVLLLCCQLPNACPLLVLVLVCCLVQFLVPFPPVCSVVLSVLSVVQSSVLSNVLSCVQRRRNVLCVVLVRRVDRDHDDLVRLLVSQLVSLVCCLVCQLQPVVNLVVSLVSQLVSLVVCCVVHPVSSVSNSVSSVVCSSVSSNVSSVCCSQAVCVSSPSDDDDHPDRDDDPDD

Organism: NCBI:txid464990

pLDDT: mean 75.32, std 19.6, range [29.64, 96.06]